Protein AF-A0A944GBZ3-F1 (afdb_monomer)

Structure (mmCIF, N/CA/C/O backbone):
data_AF-A0A944GBZ3-F1
#
_entry.id   AF-A0A944GBZ3-F1
#
loop_
_atom_site.group_PDB
_atom_site.id
_atom_site.type_symbol
_atom_site.label_atom_id
_atom_site.label_alt_id
_atom_site.label_comp_id
_atom_site.label_asym_id
_atom_site.label_entity_id
_atom_site.label_seq_id
_atom_site.pdbx_PDB_ins_code
_atom_site.Cartn_x
_atom_site.Cartn_y
_atom_site.Cartn_z
_atom_site.occupancy
_atom_site.B_iso_or_equiv
_atom_site.auth_seq_id
_atom_site.auth_comp_id
_atom_site.auth_asym_id
_atom_site.auth_atom_id
_atom_site.pdbx_PDB_model_num
ATOM 1 N N . MET A 1 1 ? 10.814 12.105 -37.916 1.00 64.50 1 MET A N 1
ATOM 2 C CA . MET A 1 1 ? 11.735 11.593 -36.880 1.00 64.50 1 MET A CA 1
ATOM 3 C C . MET A 1 1 ? 12.208 10.203 -37.273 1.00 64.50 1 MET A C 1
ATOM 5 O O . MET A 1 1 ? 11.375 9.305 -37.391 1.00 64.50 1 MET A O 1
ATOM 9 N N . ASN A 1 2 ? 13.506 10.036 -37.529 1.00 78.12 2 ASN A N 1
ATOM 10 C CA . ASN A 1 2 ? 14.100 8.746 -37.906 1.00 78.12 2 ASN A CA 1
ATOM 11 C C . ASN A 1 2 ? 14.325 7.847 -36.670 1.00 78.12 2 ASN A C 1
ATOM 13 O O . ASN A 1 2 ? 14.295 8.316 -35.532 1.00 78.12 2 ASN A O 1
ATOM 17 N N . GLY A 1 3 ? 14.556 6.543 -36.869 1.00 78.00 3 GLY A N 1
ATOM 18 C CA . GLY A 1 3 ? 14.706 5.582 -35.763 1.00 78.00 3 GLY A CA 1
ATOM 19 C C . GLY A 1 3 ? 15.857 5.898 -34.794 1.00 78.00 3 GLY A C 1
ATOM 20 O O . GLY A 1 3 ? 15.764 5.601 -33.603 1.00 78.00 3 GLY A O 1
ATOM 21 N N . ARG A 1 4 ? 16.920 6.560 -35.271 1.00 78.31 4 ARG A N 1
ATOM 22 C CA . ARG A 1 4 ? 18.071 6.950 -34.444 1.00 78.31 4 ARG A CA 1
ATOM 23 C C . ARG A 1 4 ? 17.737 8.122 -33.519 1.00 78.31 4 ARG A C 1
ATOM 25 O O . ARG A 1 4 ? 18.112 8.088 -32.350 1.00 78.31 4 ARG A O 1
ATOM 32 N N . GLU A 1 5 ? 16.981 9.103 -34.005 1.00 80.31 5 GLU A N 1
ATOM 33 C CA . GLU A 1 5 ? 16.442 10.204 -33.197 1.00 80.31 5 GLU A CA 1
ATOM 34 C C . GLU A 1 5 ? 15.487 9.681 -32.119 1.00 80.31 5 GLU A C 1
ATOM 36 O O . GLU A 1 5 ? 15.653 10.026 -30.950 1.00 80.31 5 GLU A O 1
ATOM 41 N N . LYS A 1 6 ? 14.562 8.769 -32.473 1.00 80.88 6 LYS A N 1
ATOM 42 C CA . LYS A 1 6 ? 13.668 8.129 -31.484 1.00 80.88 6 LYS A CA 1
ATOM 43 C C . LYS A 1 6 ? 14.470 7.422 -30.391 1.00 80.88 6 LYS A C 1
ATOM 45 O O . LYS A 1 6 ? 14.202 7.591 -29.206 1.00 80.88 6 LYS A O 1
ATOM 50 N N . CYS A 1 7 ? 15.487 6.656 -30.786 1.00 81.94 7 CYS A N 1
ATOM 51 C CA . CYS A 1 7 ? 16.349 5.931 -29.857 1.00 81.94 7 CYS A CA 1
ATOM 52 C C . CYS A 1 7 ? 17.119 6.870 -28.915 1.00 81.94 7 CYS A C 1
ATOM 54 O O . CYS A 1 7 ? 17.329 6.516 -27.753 1.00 81.94 7 CYS A O 1
ATOM 56 N N . LYS A 1 8 ? 17.540 8.047 -29.397 1.00 82.56 8 LYS A N 1
ATOM 57 C CA . LYS A 1 8 ? 18.216 9.060 -28.579 1.00 82.56 8 LYS A CA 1
ATOM 58 C C . LYS A 1 8 ? 17.274 9.623 -27.513 1.00 82.56 8 LYS A C 1
ATOM 60 O O . LYS A 1 8 ? 17.625 9.593 -26.339 1.00 82.56 8 LYS A O 1
ATOM 65 N N . ILE A 1 9 ? 16.062 10.020 -27.903 1.00 84.81 9 ILE A N 1
ATOM 66 C CA . ILE A 1 9 ? 15.044 10.538 -26.974 1.00 84.81 9 ILE A CA 1
ATOM 67 C C . ILE A 1 9 ? 14.680 9.481 -25.923 1.00 84.81 9 ILE A C 1
ATOM 69 O O . ILE A 1 9 ? 14.698 9.757 -24.728 1.00 84.81 9 ILE A O 1
ATOM 73 N N . LEU A 1 10 ? 14.419 8.237 -26.339 1.00 85.81 10 LEU A N 1
ATOM 74 C CA . LEU A 1 10 ? 14.081 7.154 -25.407 1.00 85.81 10 LEU A CA 1
ATOM 75 C C . LEU A 1 10 ? 15.225 6.829 -24.436 1.00 85.81 10 LEU A C 1
ATOM 77 O O . LEU A 1 10 ? 14.973 6.450 -23.295 1.00 85.81 10 LEU A O 1
ATOM 81 N N . ARG A 1 11 ? 16.483 6.990 -24.863 1.00 85.62 11 ARG A N 1
ATOM 82 C CA . ARG A 1 11 ? 17.641 6.864 -23.969 1.00 85.62 11 ARG A CA 1
ATOM 83 C C . ARG A 1 11 ? 17.653 7.975 -22.920 1.00 85.62 11 ARG A C 1
ATOM 85 O O . ARG A 1 11 ? 17.871 7.675 -21.752 1.00 85.62 11 ARG A O 1
ATOM 92 N N . GLU A 1 12 ? 17.417 9.220 -23.323 1.00 87.06 12 GLU A N 1
ATOM 93 C CA . GLU A 1 12 ? 17.359 10.368 -22.406 1.00 87.06 12 GLU A CA 1
ATOM 94 C C . GLU A 1 12 ? 16.221 10.206 -21.384 1.00 87.06 12 GLU A C 1
ATOM 96 O O . GLU A 1 12 ? 16.427 10.433 -20.194 1.00 87.06 12 GLU A O 1
ATOM 101 N N . ILE A 1 13 ? 15.056 9.704 -21.812 1.00 87.50 13 ILE A N 1
ATOM 102 C CA . ILE A 1 13 ? 13.935 9.382 -20.913 1.00 87.50 13 ILE A CA 1
ATOM 103 C C . ILE A 1 13 ? 14.338 8.306 -19.896 1.00 87.50 13 ILE A C 1
ATOM 105 O O . ILE A 1 13 ? 14.170 8.512 -18.696 1.00 87.50 13 ILE A O 1
A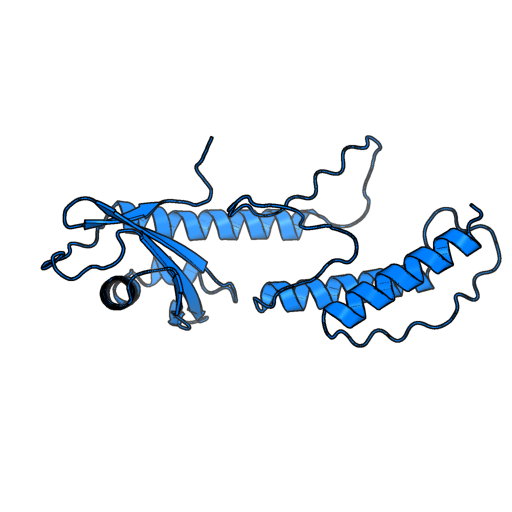TOM 109 N N . ARG A 1 14 ? 14.922 7.182 -20.342 1.00 88.38 14 ARG A N 1
ATOM 110 C CA . ARG A 1 14 ? 15.387 6.111 -19.437 1.00 88.38 14 ARG A CA 1
ATOM 111 C C . ARG A 1 14 ? 16.424 6.613 -18.431 1.00 88.38 14 ARG A C 1
ATOM 113 O O . ARG A 1 14 ? 16.343 6.268 -17.256 1.00 88.38 14 ARG A O 1
ATOM 120 N N . GLN A 1 15 ? 17.374 7.441 -18.873 1.00 88.00 15 GLN A N 1
ATOM 121 C CA . GLN A 1 15 ? 18.369 8.058 -17.989 1.00 88.00 15 GLN A CA 1
ATOM 122 C C . GLN A 1 15 ? 17.717 8.965 -16.948 1.00 88.00 15 GLN A C 1
ATOM 124 O O . GLN A 1 15 ? 18.085 8.907 -15.778 1.00 88.00 15 GLN A O 1
ATOM 129 N N . LYS A 1 16 ? 16.745 9.782 -17.361 1.00 86.88 16 LYS A N 1
ATOM 130 C CA . LYS A 1 16 ? 16.040 10.692 -16.462 1.00 86.88 16 LYS A CA 1
ATOM 131 C C . LYS A 1 16 ? 15.229 9.930 -15.415 1.00 86.88 16 LYS A C 1
ATOM 133 O O . LYS A 1 16 ? 15.362 10.218 -14.236 1.00 86.88 16 LYS A O 1
ATOM 138 N N . ILE A 1 17 ? 14.488 8.897 -15.823 1.00 85.88 17 ILE A N 1
ATOM 139 C CA . ILE A 1 17 ? 13.784 8.003 -14.891 1.00 85.88 17 ILE A CA 1
ATOM 140 C C . ILE A 1 17 ? 14.779 7.359 -13.918 1.00 85.88 17 ILE A C 1
ATOM 142 O O . ILE A 1 17 ? 14.542 7.356 -12.715 1.00 85.88 17 ILE A O 1
ATOM 146 N N . ALA A 1 18 ? 15.910 6.839 -14.397 1.00 87.19 18 ALA A N 1
ATOM 147 C CA . ALA A 1 18 ? 16.905 6.236 -13.515 1.00 87.19 18 ALA A CA 1
ATOM 148 C C . ALA A 1 18 ? 17.473 7.243 -12.499 1.00 87.19 18 ALA A C 1
ATOM 150 O O . ALA A 1 18 ? 17.540 6.939 -11.309 1.00 87.19 18 ALA A O 1
ATOM 151 N N . LEU A 1 19 ? 17.815 8.452 -12.954 1.00 84.12 19 LEU A N 1
ATOM 152 C CA . LEU A 1 19 ? 18.323 9.533 -12.113 1.00 84.12 19 LEU A CA 1
ATOM 153 C C . LEU A 1 19 ? 17.305 9.937 -11.041 1.00 84.12 19 LEU A C 1
ATOM 155 O O . LEU A 1 19 ? 17.631 9.926 -9.856 1.00 84.12 19 LEU A O 1
ATOM 159 N N . ASP A 1 20 ? 16.065 10.213 -11.446 1.00 84.31 20 ASP A N 1
ATOM 160 C CA . ASP A 1 20 ? 14.995 10.677 -10.556 1.00 84.31 20 ASP A CA 1
ATOM 161 C C . ASP A 1 20 ? 14.614 9.614 -9.505 1.00 84.31 20 ASP A C 1
ATOM 163 O O . ASP A 1 20 ? 14.102 9.942 -8.435 1.00 84.31 20 ASP A O 1
ATOM 167 N N . ASN A 1 21 ? 14.894 8.335 -9.781 1.00 80.50 21 ASN A N 1
ATOM 168 C CA . ASN A 1 21 ? 14.623 7.217 -8.876 1.00 80.50 21 ASN A CA 1
ATOM 169 C C . ASN A 1 21 ? 15.856 6.697 -8.132 1.00 80.50 21 ASN A C 1
ATOM 171 O O . ASN A 1 21 ? 15.738 5.711 -7.399 1.00 80.50 21 ASN A O 1
ATOM 175 N N . ASN A 1 22 ? 17.024 7.331 -8.271 1.00 85.62 22 ASN A N 1
ATOM 176 C CA . ASN A 1 22 ? 18.290 6.855 -7.700 1.00 85.62 22 ASN A CA 1
ATOM 177 C C . ASN A 1 22 ? 18.618 5.400 -8.108 1.00 85.62 22 ASN A C 1
ATOM 179 O O . ASN A 1 22 ? 18.961 4.566 -7.268 1.00 85.62 22 ASN A O 1
ATOM 183 N N . ILE A 1 23 ? 18.459 5.079 -9.394 1.00 89.00 23 ILE A N 1
ATOM 184 C CA . ILE A 1 23 ? 18.819 3.793 -10.008 1.00 89.00 23 ILE A CA 1
ATOM 185 C C . ILE A 1 23 ? 20.104 3.986 -10.818 1.00 89.00 23 ILE A C 1
ATOM 187 O O . ILE A 1 23 ? 20.199 4.886 -11.653 1.00 89.00 23 ILE A O 1
ATOM 191 N N . SER A 1 24 ? 21.095 3.119 -10.606 1.00 88.25 24 SER A N 1
ATOM 192 C CA . SER A 1 24 ? 22.345 3.150 -11.372 1.00 88.25 24 SER A CA 1
ATOM 193 C C . SER A 1 24 ? 22.139 2.532 -12.757 1.00 88.25 24 SER A C 1
ATOM 195 O O . SER A 1 24 ? 22.241 1.320 -12.932 1.00 88.25 24 SER A O 1
ATOM 197 N N . LEU A 1 25 ? 21.829 3.364 -13.753 1.00 84.50 25 LEU A N 1
ATOM 198 C CA . LEU A 1 25 ? 21.656 2.926 -15.138 1.00 84.50 25 LEU A CA 1
ATOM 199 C C . LEU A 1 25 ? 22.865 3.324 -15.994 1.00 84.50 25 LEU A C 1
ATOM 201 O O . LEU A 1 25 ? 22.990 4.464 -16.448 1.00 84.50 25 LEU A O 1
ATOM 205 N N . VAL A 1 26 ? 23.739 2.358 -16.280 1.00 76.75 26 VAL A N 1
ATOM 206 C CA . VAL A 1 26 ? 24.852 2.555 -17.218 1.00 76.75 26 VAL A CA 1
ATOM 207 C C . VAL A 1 26 ? 24.326 2.454 -18.648 1.00 76.75 26 VAL A C 1
ATOM 209 O O . VAL A 1 26 ? 24.149 1.368 -19.193 1.00 76.75 26 VAL A O 1
ATOM 212 N N . THR A 1 27 ? 24.092 3.599 -19.286 1.00 70.19 27 THR A N 1
ATOM 213 C CA . THR A 1 27 ? 23.658 3.645 -20.690 1.00 70.19 27 THR A CA 1
ATOM 214 C C . THR A 1 27 ? 24.831 3.970 -21.609 1.00 70.19 27 THR A C 1
ATOM 216 O O . THR A 1 27 ? 25.413 5.054 -21.563 1.00 70.19 27 THR A O 1
ATOM 219 N N . ASN A 1 28 ? 25.143 3.052 -22.519 1.00 69.50 28 ASN A N 1
ATOM 220 C CA . ASN A 1 28 ? 26.111 3.296 -23.593 1.00 69.50 28 ASN A CA 1
ATOM 221 C C . ASN A 1 28 ? 25.391 3.735 -24.877 1.00 69.50 28 ASN A C 1
ATOM 223 O O . ASN A 1 28 ? 24.194 3.491 -25.035 1.00 69.50 28 ASN A O 1
ATOM 227 N N . GLU A 1 29 ? 26.101 4.300 -25.851 1.00 71.00 29 GLU A N 1
ATOM 228 C CA . GLU A 1 29 ? 25.495 4.574 -27.159 1.00 71.00 29 GLU A CA 1
ATOM 229 C C . GLU A 1 29 ? 25.012 3.274 -27.828 1.00 71.00 29 GLU A C 1
ATOM 231 O O . GLU A 1 29 ? 25.639 2.210 -27.719 1.00 71.00 29 GLU A O 1
ATOM 236 N N . CYS A 1 30 ? 23.840 3.329 -28.459 1.00 73.94 30 CYS A N 1
ATOM 237 C CA . CYS A 1 30 ? 23.305 2.205 -29.210 1.00 73.94 30 CYS A CA 1
ATOM 238 C C . CYS A 1 30 ? 24.109 2.039 -30.506 1.00 73.94 30 CYS A C 1
ATOM 240 O O . CYS A 1 30 ? 24.062 2.893 -31.385 1.00 73.94 30 CYS A O 1
ATOM 242 N N . LYS A 1 31 ? 24.836 0.923 -30.635 1.00 75.81 31 LYS A N 1
ATOM 243 C CA . LYS A 1 31 ? 25.630 0.597 -31.834 1.00 75.81 31 LYS A CA 1
ATOM 244 C C . LYS A 1 31 ? 24.832 -0.173 -32.895 1.00 75.81 31 LYS A C 1
ATOM 246 O O . LYS A 1 31 ? 25.423 -0.691 -33.840 1.00 75.81 31 LYS A O 1
ATOM 251 N N . HIS A 1 32 ? 23.513 -0.294 -32.728 1.00 77.38 32 HIS A N 1
ATOM 252 C CA . HIS A 1 32 ? 22.664 -1.011 -33.673 1.00 77.38 32 HIS A CA 1
ATOM 253 C C . HIS A 1 32 ? 22.711 -0.334 -35.053 1.00 77.38 32 HIS A C 1
ATOM 255 O O . HIS A 1 32 ? 22.602 0.890 -35.168 1.00 77.38 32 HIS A O 1
ATOM 261 N N . LYS A 1 33 ? 22.910 -1.139 -36.100 1.00 71.00 33 LYS A N 1
ATOM 262 C CA . LYS A 1 33 ? 22.968 -0.697 -37.497 1.00 71.00 33 LYS A CA 1
ATOM 263 C C . LYS A 1 33 ? 21.682 -1.144 -38.196 1.00 71.00 33 LYS A C 1
ATOM 265 O O . LYS A 1 33 ? 21.402 -2.336 -38.202 1.00 71.00 33 LYS A O 1
ATOM 270 N N . GLY A 1 34 ? 20.940 -0.206 -38.784 1.00 68.88 34 GLY A N 1
ATOM 271 C CA . GLY A 1 34 ? 19.650 -0.455 -39.442 1.00 68.88 34 GLY A CA 1
ATOM 272 C C . GLY A 1 34 ? 18.514 0.394 -38.862 1.00 68.88 34 GLY A C 1
ATOM 273 O O . GLY A 1 34 ? 18.725 1.163 -37.921 1.00 68.88 34 GLY A O 1
ATOM 274 N N . GLU A 1 35 ? 17.317 0.283 -39.441 1.00 63.75 35 GLU A N 1
ATOM 275 C CA . GLU A 1 35 ? 16.114 0.915 -38.891 1.00 63.75 35 GLU A CA 1
ATOM 276 C C . GLU A 1 35 ? 15.581 0.133 -37.683 1.00 63.75 35 GLU A C 1
ATOM 278 O O . GLU A 1 35 ? 15.307 -1.063 -37.770 1.00 63.75 35 GLU A O 1
ATOM 283 N N . CYS A 1 36 ? 15.375 0.818 -36.557 1.00 65.50 36 CYS A N 1
ATOM 284 C CA . CYS A 1 36 ? 14.669 0.259 -35.407 1.00 65.50 36 CYS A CA 1
ATOM 285 C C . CYS A 1 36 ? 13.153 0.369 -35.639 1.00 65.50 36 CYS A C 1
ATOM 287 O O . CYS A 1 36 ? 12.598 1.461 -35.514 1.00 65.50 36 CYS A O 1
ATOM 289 N N . LYS A 1 37 ? 12.476 -0.748 -35.937 1.00 61.25 37 LYS A N 1
ATOM 290 C CA . LYS A 1 37 ? 10.997 -0.811 -36.006 1.00 61.25 37 LYS A CA 1
ATOM 291 C C . LYS A 1 37 ? 10.311 -0.765 -34.626 1.00 61.25 37 LYS A C 1
ATOM 293 O O . LYS A 1 37 ? 9.099 -0.628 -34.556 1.00 61.25 37 LYS A O 1
ATOM 298 N N . GLY A 1 38 ? 11.100 -0.845 -33.555 1.00 64.81 38 GLY A N 1
ATOM 299 C CA . GLY A 1 38 ? 10.701 -0.752 -32.150 1.00 64.81 38 GLY A CA 1
ATOM 300 C C . GLY A 1 38 ? 11.933 -0.406 -31.308 1.00 64.81 38 GLY A C 1
ATOM 301 O O . GLY A 1 38 ? 12.561 0.633 -31.522 1.00 64.81 38 GLY A O 1
ATOM 302 N N . THR A 1 39 ? 12.355 -1.311 -30.430 1.00 70.31 39 THR A N 1
ATOM 303 C CA . TH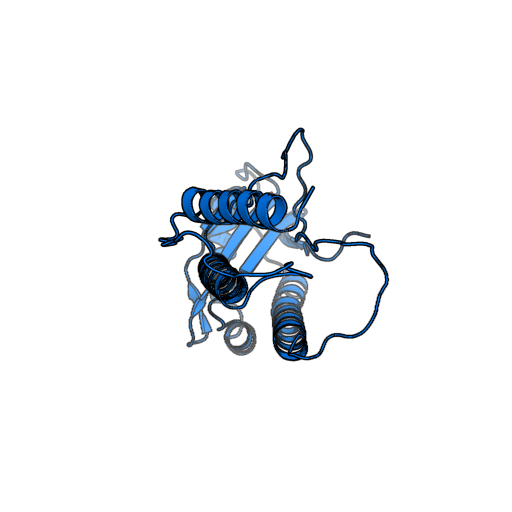R A 1 39 ? 13.603 -1.244 -29.647 1.00 70.31 39 THR A CA 1
ATOM 304 C C . THR A 1 39 ? 14.635 -2.254 -30.162 1.00 70.31 39 THR A C 1
ATOM 306 O O . THR A 1 39 ? 14.300 -3.337 -30.630 1.00 70.31 39 THR A O 1
ATOM 309 N N . CYS A 1 40 ? 15.927 -1.908 -30.124 1.00 81.25 40 CYS A N 1
ATOM 310 C CA . CYS A 1 40 ? 16.988 -2.888 -30.392 1.00 81.25 40 CYS A CA 1
ATOM 311 C C . CYS A 1 40 ? 17.226 -3.770 -29.147 1.00 81.25 40 CYS A C 1
ATOM 313 O O . CYS A 1 40 ? 16.944 -3.301 -28.042 1.00 81.25 40 CYS A O 1
ATOM 315 N N . PRO A 1 41 ? 17.841 -4.965 -29.270 1.00 81.31 41 PRO A N 1
ATOM 316 C CA . PRO A 1 41 ? 18.039 -5.880 -28.135 1.00 81.31 41 PRO A CA 1
ATOM 317 C C . PRO A 1 41 ? 18.724 -5.244 -26.918 1.00 81.31 41 PRO A C 1
ATOM 319 O O . PRO A 1 41 ? 18.390 -5.528 -25.773 1.00 81.31 41 PRO A O 1
ATOM 322 N N . LYS A 1 42 ? 19.658 -4.317 -27.158 1.00 82.62 42 LYS A N 1
ATOM 323 C CA . LYS A 1 42 ? 20.309 -3.562 -26.086 1.00 82.62 42 LYS A CA 1
ATOM 324 C C . LYS A 1 42 ? 19.336 -2.616 -25.376 1.00 82.62 42 LYS A C 1
ATOM 326 O O . LYS A 1 42 ? 19.298 -2.584 -24.153 1.00 82.62 42 LYS A O 1
ATOM 331 N N . CYS A 1 43 ? 18.568 -1.835 -26.132 1.00 83.75 43 CYS A N 1
ATOM 332 C CA . CYS A 1 43 ? 17.590 -0.922 -25.545 1.00 83.75 43 CYS A CA 1
ATOM 333 C C . CYS A 1 43 ? 16.496 -1.679 -24.791 1.00 83.75 43 CYS A C 1
ATOM 335 O O . CYS A 1 43 ? 16.067 -1.195 -23.754 1.00 83.75 43 CYS A O 1
ATOM 337 N N . GLU A 1 44 ? 16.112 -2.862 -25.269 1.00 85.62 44 GLU A N 1
ATOM 338 C CA . GLU A 1 44 ? 15.175 -3.748 -24.576 1.00 85.62 44 GLU A CA 1
ATOM 339 C C . GLU A 1 44 ? 15.725 -4.184 -23.213 1.00 85.62 44 GLU A C 1
ATOM 341 O O . GLU A 1 44 ? 15.062 -4.041 -22.193 1.00 85.62 44 GLU A O 1
ATOM 346 N N . SER A 1 45 ? 16.993 -4.609 -23.162 1.00 84.94 45 SER A N 1
ATOM 347 C CA . SER A 1 45 ? 17.632 -4.988 -21.895 1.00 84.94 45 SER A CA 1
ATOM 348 C C . SER A 1 45 ? 17.731 -3.828 -20.895 1.00 84.94 45 SER A C 1
ATOM 350 O O . SER A 1 45 ? 17.584 -4.037 -19.693 1.00 84.94 45 SER A O 1
ATOM 352 N N . GLU A 1 46 ? 17.933 -2.597 -21.382 1.00 87.31 46 GLU A N 1
ATOM 353 C CA . GLU A 1 46 ? 17.934 -1.393 -20.542 1.00 87.31 46 GLU A CA 1
ATOM 354 C C . GLU A 1 46 ? 16.534 -1.099 -19.978 1.00 87.31 46 GLU A C 1
ATOM 356 O O . GLU A 1 46 ? 16.428 -0.690 -18.823 1.00 87.31 46 GLU A O 1
ATOM 361 N N . VAL A 1 47 ? 15.474 -1.312 -20.770 1.00 88.06 47 VAL A N 1
ATOM 362 C CA . VAL A 1 47 ? 14.076 -1.154 -20.330 1.00 88.06 47 VAL A CA 1
ATOM 363 C C . VAL A 1 47 ? 13.732 -2.197 -19.270 1.00 88.06 47 VAL A C 1
ATOM 365 O O . VAL A 1 47 ? 13.335 -1.817 -18.174 1.00 88.06 47 VAL A O 1
ATOM 368 N N . ILE A 1 48 ? 13.991 -3.480 -19.537 1.00 86.12 48 ILE A N 1
ATOM 369 C CA . ILE A 1 48 ? 13.707 -4.579 -18.599 1.00 86.12 48 ILE A CA 1
ATOM 370 C C . ILE A 1 48 ? 14.431 -4.370 -17.262 1.00 86.12 48 ILE A C 1
ATOM 372 O O . ILE A 1 48 ? 13.853 -4.560 -16.191 1.00 86.12 48 ILE A O 1
ATOM 376 N N . TYR A 1 49 ? 15.705 -3.965 -17.297 1.00 88.44 49 TYR A N 1
ATOM 377 C CA . TYR A 1 49 ? 16.454 -3.665 -16.077 1.00 88.44 49 TYR A CA 1
ATOM 378 C C . TYR A 1 49 ? 15.809 -2.524 -15.280 1.00 88.44 49 TYR A C 1
ATOM 380 O O . TYR A 1 49 ? 15.601 -2.649 -14.071 1.00 88.44 49 TYR A O 1
ATOM 388 N N . LEU A 1 50 ? 15.469 -1.426 -15.960 1.00 89.12 50 LEU A N 1
ATOM 389 C CA . LEU A 1 50 ? 14.865 -0.260 -15.328 1.00 89.12 50 LEU A CA 1
ATOM 390 C C . LEU A 1 50 ? 13.493 -0.597 -14.722 1.00 89.12 50 LEU A C 1
ATOM 392 O O . LEU A 1 50 ? 13.222 -0.216 -13.587 1.00 89.12 50 LEU A O 1
ATOM 396 N N . GLU A 1 51 ? 12.659 -1.361 -15.427 1.00 86.62 51 GLU A N 1
ATOM 397 C CA . GLU A 1 51 ? 11.354 -1.823 -14.938 1.00 86.62 51 GLU A CA 1
ATOM 398 C C . GLU A 1 51 ? 11.469 -2.707 -13.695 1.00 86.62 51 GLU A C 1
ATOM 400 O O . GLU A 1 51 ? 10.707 -2.530 -12.741 1.00 86.62 51 GLU A O 1
ATOM 405 N N . ASN A 1 52 ? 12.438 -3.625 -13.667 1.00 84.00 52 ASN A N 1
ATOM 406 C CA . ASN A 1 52 ? 12.674 -4.485 -12.509 1.00 84.00 52 ASN A CA 1
ATOM 407 C C . ASN A 1 52 ? 13.111 -3.681 -11.278 1.00 84.00 52 ASN A C 1
ATOM 409 O O . ASN A 1 52 ? 12.590 -3.904 -10.183 1.00 84.00 52 ASN A O 1
ATOM 413 N N . GLU A 1 53 ? 14.012 -2.709 -11.444 1.00 85.38 53 GLU A N 1
ATOM 414 C CA . GLU A 1 53 ? 14.437 -1.842 -10.339 1.00 85.38 53 GLU A CA 1
ATOM 415 C C . GLU A 1 53 ? 13.302 -0.951 -9.825 1.00 85.38 53 GLU A C 1
ATOM 417 O O . GLU A 1 53 ? 13.129 -0.796 -8.613 1.00 85.38 53 GLU A O 1
ATOM 422 N N . LEU A 1 54 ? 12.477 -0.409 -10.722 1.00 84.12 54 LEU A N 1
ATOM 423 C CA . LEU A 1 54 ? 11.293 0.356 -10.335 1.00 84.12 54 LEU A CA 1
ATOM 424 C C . LEU A 1 54 ? 10.274 -0.525 -9.606 1.00 84.12 54 LEU A C 1
ATOM 426 O O . LEU A 1 54 ? 9.760 -0.135 -8.561 1.00 84.12 54 LEU A O 1
ATOM 430 N N . ARG A 1 55 ? 10.022 -1.745 -10.088 1.00 79.94 55 ARG A N 1
ATOM 431 C CA . ARG A 1 55 ? 9.128 -2.701 -9.420 1.00 79.94 55 ARG A CA 1
ATOM 432 C C . ARG A 1 55 ? 9.615 -3.034 -8.012 1.00 79.94 55 ARG A C 1
ATOM 434 O O . ARG A 1 55 ? 8.814 -3.008 -7.081 1.00 79.94 55 ARG A O 1
ATOM 441 N N . ARG A 1 56 ? 10.920 -3.269 -7.848 1.00 74.94 56 ARG A N 1
ATOM 442 C CA . ARG A 1 56 ? 11.556 -3.509 -6.545 1.00 74.94 56 ARG A CA 1
ATOM 443 C C . ARG A 1 56 ? 11.404 -2.308 -5.607 1.00 74.94 56 ARG A C 1
ATOM 445 O O . ARG A 1 56 ? 11.092 -2.468 -4.433 1.00 74.94 56 ARG A O 1
ATOM 452 N N . LYS A 1 57 ? 11.582 -1.085 -6.111 1.00 74.19 57 LYS A N 1
ATOM 453 C CA . LYS A 1 57 ? 11.355 0.139 -5.323 1.00 74.19 57 LYS A CA 1
ATOM 454 C C . LYS A 1 57 ? 9.895 0.280 -4.896 1.00 74.19 57 LYS A C 1
ATOM 456 O O . LYS A 1 57 ? 9.636 0.592 -3.735 1.00 74.19 57 LYS A O 1
ATOM 461 N N . ARG A 1 58 ? 8.955 -0.025 -5.797 1.00 73.38 58 ARG A N 1
ATOM 462 C CA . ARG A 1 58 ? 7.513 -0.001 -5.518 1.00 73.38 58 ARG A CA 1
ATOM 463 C C . ARG A 1 58 ? 7.130 -1.016 -4.445 1.00 73.38 58 ARG A C 1
ATOM 465 O O . ARG A 1 58 ? 6.387 -0.664 -3.536 1.00 73.38 58 ARG A O 1
ATOM 472 N N . SER A 1 59 ? 7.646 -2.246 -4.524 1.00 63.81 59 SER A N 1
ATOM 473 C CA . SER A 1 59 ? 7.369 -3.283 -3.521 1.00 63.81 59 SER A CA 1
ATOM 474 C C . SER A 1 59 ? 7.946 -2.930 -2.149 1.00 63.81 59 SER A C 1
ATOM 476 O O . SER A 1 59 ? 7.348 -3.258 -1.136 1.00 63.81 59 SER A O 1
ATOM 478 N N . MET A 1 60 ? 9.049 -2.176 -2.104 1.00 58.59 60 MET A N 1
ATOM 479 C CA . MET A 1 60 ? 9.615 -1.624 -0.866 1.00 58.59 60 MET A CA 1
ATOM 480 C C . MET A 1 60 ? 8.904 -0.353 -0.360 1.00 58.59 60 MET A C 1
ATOM 482 O O . MET A 1 60 ? 9.369 0.260 0.601 1.00 58.59 60 MET A O 1
ATOM 486 N N . GLY A 1 61 ? 7.825 0.094 -1.013 1.00 55.47 61 GLY A N 1
ATOM 487 C CA . GLY A 1 61 ? 7.095 1.308 -0.634 1.00 55.47 61 GLY A CA 1
ATOM 488 C C . GLY A 1 61 ? 7.845 2.617 -0.896 1.00 55.47 61 GLY A C 1
ATOM 489 O O . GLY A 1 61 ? 7.505 3.643 -0.310 1.00 55.47 61 GLY A O 1
ATOM 490 N N . GLN A 1 62 ? 8.878 2.601 -1.743 1.00 56.47 62 GLN A N 1
ATOM 491 C CA . GLN A 1 62 ? 9.602 3.812 -2.131 1.00 56.47 62 GLN A CA 1
ATOM 492 C C . GLN A 1 62 ? 8.817 4.579 -3.201 1.00 56.47 62 GLN A C 1
ATOM 494 O O . GLN A 1 62 ? 8.250 3.984 -4.118 1.00 56.47 62 GLN A O 1
ATOM 499 N N . TYR A 1 63 ? 8.814 5.909 -3.102 1.00 66.19 63 TYR A N 1
ATOM 500 C CA . TYR A 1 63 ? 8.233 6.776 -4.127 1.00 66.19 63 TYR A CA 1
ATOM 501 C C . TYR A 1 63 ? 8.981 6.622 -5.455 1.00 66.19 63 TYR A C 1
ATOM 503 O O . TYR A 1 63 ? 10.213 6.554 -5.471 1.00 66.19 63 TYR A O 1
ATOM 511 N N . ILE A 1 64 ? 8.223 6.572 -6.555 1.00 75.88 64 ILE A N 1
ATOM 512 C CA . ILE A 1 64 ? 8.747 6.466 -7.917 1.00 75.88 64 ILE A CA 1
ATOM 513 C C . ILE A 1 64 ? 8.372 7.708 -8.717 1.00 75.88 64 ILE A C 1
ATOM 515 O O . ILE A 1 64 ? 7.207 8.099 -8.747 1.00 75.88 64 ILE A O 1
ATOM 519 N N . THR A 1 65 ? 9.348 8.280 -9.414 1.00 72.44 65 THR A N 1
ATOM 520 C CA . THR A 1 65 ? 9.179 9.450 -10.283 1.00 72.44 65 THR A CA 1
ATOM 521 C C . THR A 1 65 ? 9.276 9.028 -11.748 1.00 72.44 65 THR A C 1
ATOM 523 O O . THR A 1 65 ? 10.313 8.530 -12.178 1.00 72.44 65 THR A O 1
ATOM 526 N N . ILE A 1 66 ? 8.229 9.233 -12.549 1.00 76.38 66 ILE A N 1
ATOM 527 C CA . ILE A 1 66 ? 8.282 9.007 -14.003 1.00 76.38 66 ILE A CA 1
ATOM 528 C C . ILE A 1 66 ? 8.353 10.361 -14.708 1.00 76.38 66 ILE A C 1
ATOM 530 O O . ILE A 1 66 ? 7.457 11.195 -14.586 1.00 76.38 66 ILE A O 1
ATOM 534 N N . ALA A 1 67 ? 9.442 10.594 -15.437 1.00 58.69 67 ALA A N 1
ATOM 535 C CA . ALA A 1 67 ? 9.669 11.849 -16.135 1.00 58.69 67 ALA A CA 1
ATOM 536 C C . ALA A 1 67 ? 8.609 12.115 -17.221 1.00 58.69 67 ALA A C 1
ATOM 538 O O . ALA A 1 67 ? 8.423 11.290 -18.112 1.00 58.69 67 ALA A O 1
ATOM 539 N N . GLY A 1 68 ? 7.982 13.298 -17.194 1.00 53.72 68 GLY A N 1
ATOM 540 C CA . GLY A 1 68 ? 7.084 13.773 -18.258 1.00 53.72 68 GLY A CA 1
ATOM 541 C C . GLY A 1 68 ? 5.597 13.818 -17.902 1.00 53.72 68 GLY A C 1
ATOM 542 O O . GLY A 1 68 ? 4.823 14.376 -18.672 1.00 53.72 68 GLY A O 1
ATOM 543 N N . LEU A 1 69 ? 5.197 13.324 -16.728 1.00 49.22 69 LEU A N 1
ATOM 544 C CA . LEU A 1 69 ? 3.883 13.633 -16.168 1.00 49.22 69 LEU A CA 1
ATOM 545 C C . LEU A 1 69 ? 3.985 14.965 -15.425 1.00 49.22 69 LEU A C 1
ATOM 547 O O . LEU A 1 69 ? 4.516 15.044 -14.317 1.00 49.22 69 LEU A O 1
ATOM 551 N N . ALA A 1 70 ? 3.514 16.037 -16.060 1.00 44.19 70 ALA A N 1
ATOM 552 C CA . ALA A 1 70 ? 3.241 17.274 -15.350 1.00 44.19 70 ALA A CA 1
ATOM 553 C C . ALA A 1 70 ? 2.100 16.995 -14.365 1.00 44.19 70 ALA A C 1
ATOM 555 O O . ALA A 1 70 ? 0.935 16.972 -14.748 1.00 44.19 70 ALA A O 1
ATOM 556 N N . LEU A 1 71 ? 2.424 16.778 -13.090 1.00 47.03 71 LEU A N 1
ATOM 557 C CA . LEU A 1 71 ? 1.442 16.833 -12.007 1.00 47.03 71 LEU A CA 1
ATOM 558 C C . LEU A 1 71 ? 1.100 18.307 -11.742 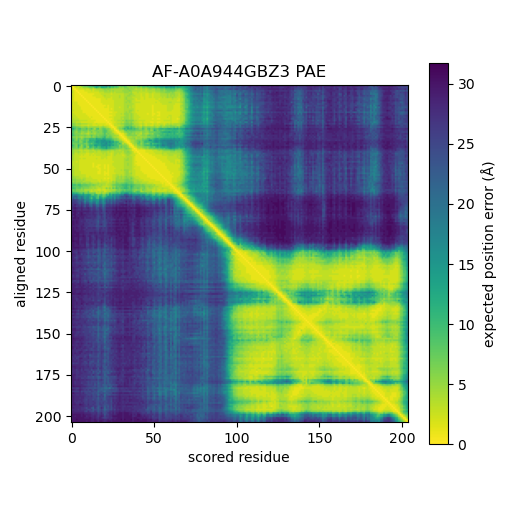1.00 47.03 71 LEU A C 1
ATOM 560 O O . LEU A 1 71 ? 1.419 18.863 -10.693 1.00 47.03 71 LEU A O 1
ATOM 564 N N . SER A 1 72 ? 0.532 18.987 -12.740 1.00 38.31 72 SER A N 1
ATOM 565 C CA . SER A 1 72 ? -0.021 20.321 -12.554 1.00 38.31 72 SER A CA 1
ATOM 566 C C . SER A 1 72 ? -1.413 20.205 -11.943 1.00 38.31 72 SER A C 1
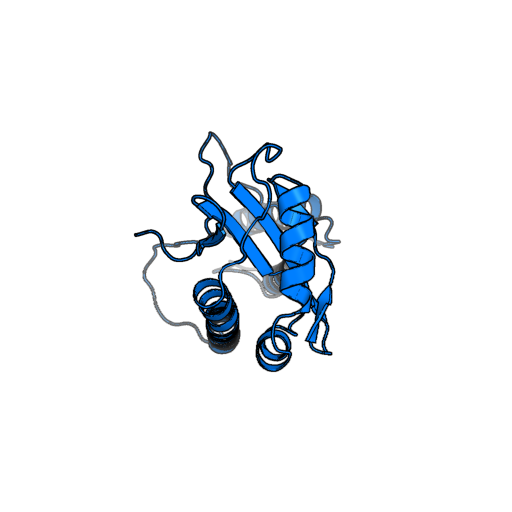ATOM 568 O O . SER A 1 72 ? -2.282 19.534 -12.495 1.00 38.31 72 SER A O 1
ATOM 570 N N . SER A 1 73 ? -1.602 20.948 -10.852 1.00 41.31 73 SER A N 1
ATOM 571 C CA . SER A 1 73 ? -2.871 21.360 -10.237 1.00 41.31 73 SER A CA 1
ATOM 572 C C . SER A 1 73 ? -3.743 20.280 -9.576 1.00 41.31 73 SER A C 1
ATOM 574 O O . SER A 1 73 ? -4.496 19.561 -10.216 1.00 41.31 73 SER A O 1
ATOM 576 N N . THR A 1 74 ? -3.696 20.293 -8.238 1.00 43.06 74 THR A N 1
ATOM 577 C CA . THR A 1 74 ? -4.870 20.262 -7.346 1.00 43.06 74 THR A CA 1
ATOM 578 C C . THR A 1 74 ? -5.986 19.274 -7.690 1.00 43.06 74 THR A C 1
ATOM 580 O O . THR A 1 74 ? -7.061 19.691 -8.105 1.00 43.06 74 THR A O 1
ATOM 583 N N . VAL A 1 75 ? -5.795 17.994 -7.377 1.00 37.03 75 VAL A N 1
ATOM 584 C CA . VAL A 1 75 ? -6.897 17.139 -6.915 1.00 37.03 75 VAL A CA 1
ATOM 585 C C . VAL A 1 75 ? -6.314 16.129 -5.932 1.00 37.03 75 VAL A C 1
ATOM 587 O O . VAL A 1 75 ? -5.395 15.384 -6.269 1.00 37.03 75 VAL A O 1
ATOM 590 N N . GLY A 1 76 ? -6.807 16.124 -4.695 1.00 45.66 76 GLY A N 1
ATOM 591 C CA . GLY A 1 76 ? -6.572 15.011 -3.786 1.00 45.66 76 GLY A CA 1
ATOM 592 C C . GLY A 1 76 ? -7.289 13.790 -4.342 1.00 45.66 76 GLY A C 1
ATOM 593 O O . GLY A 1 76 ? -8.501 13.686 -4.207 1.00 45.66 76 GLY A O 1
ATOM 594 N N . LEU A 1 77 ? -6.554 12.892 -4.990 1.00 37.84 77 LEU A N 1
ATOM 595 C CA . LEU A 1 77 ? -7.059 11.585 -5.383 1.00 37.84 77 LEU A CA 1
ATOM 596 C C . LEU A 1 77 ? -6.057 10.524 -4.946 1.00 37.84 77 LEU A C 1
ATOM 598 O O . LEU A 1 77 ? -4.992 10.333 -5.529 1.00 37.84 77 LEU A O 1
ATOM 602 N N . SER A 1 78 ? -6.443 9.825 -3.884 1.00 47.50 78 SER A N 1
ATOM 603 C CA . SER A 1 78 ? -6.085 8.432 -3.695 1.00 47.50 78 SER A CA 1
ATOM 604 C C . SER A 1 78 ? -6.758 7.636 -4.812 1.00 47.50 78 SER A C 1
ATOM 606 O O . SER A 1 78 ? -7.918 7.263 -4.686 1.00 47.50 78 SER A O 1
ATOM 608 N N . ALA A 1 79 ? -6.033 7.385 -5.896 1.00 35.31 79 ALA A N 1
ATOM 609 C CA . ALA A 1 79 ? -6.359 6.331 -6.843 1.00 35.31 79 ALA A CA 1
ATOM 610 C C . ALA A 1 79 ? -5.059 5.642 -7.265 1.00 35.31 79 ALA A C 1
ATOM 612 O O . ALA A 1 79 ? -4.041 6.292 -7.521 1.00 35.31 79 ALA A O 1
ATOM 613 N N . CYS A 1 80 ? -5.072 4.312 -7.304 1.00 41.31 80 CYS A N 1
ATOM 614 C CA . CYS A 1 80 ? -4.067 3.554 -8.030 1.00 41.31 80 CYS A CA 1
ATOM 615 C C . CYS A 1 80 ? -4.090 4.026 -9.487 1.00 41.31 80 CYS A C 1
ATOM 617 O O . CYS A 1 80 ? -5.113 3.913 -10.148 1.00 41.31 80 CYS A O 1
ATOM 619 N N . PHE A 1 81 ? -2.976 4.561 -9.985 1.00 31.61 81 PHE A N 1
ATOM 620 C CA . PHE A 1 81 ? -2.826 4.793 -11.417 1.00 31.61 81 PHE A CA 1
ATOM 621 C C . PHE A 1 81 ? -2.798 3.435 -12.135 1.00 31.61 81 PHE A C 1
ATOM 623 O O . PHE A 1 81 ? -1.803 2.707 -12.043 1.00 31.61 81 PHE A O 1
ATOM 630 N N . GLU A 1 82 ? -3.881 3.113 -12.840 1.00 36.09 82 GLU A N 1
ATOM 631 C CA . GLU A 1 82 ? -3.830 2.354 -14.086 1.00 36.09 82 GLU A CA 1
ATOM 632 C C . GLU A 1 82 ? -3.469 3.343 -15.198 1.00 36.09 82 GLU A C 1
ATOM 634 O O . GLU A 1 82 ? -4.020 4.440 -15.290 1.00 36.09 82 GLU A O 1
ATOM 639 N N . ILE A 1 83 ? -2.467 2.998 -16.002 1.00 37.38 83 ILE A N 1
ATOM 640 C CA . ILE A 1 83 ? -2.188 3.726 -17.236 1.00 37.38 83 ILE A CA 1
ATOM 641 C C . ILE A 1 83 ? -3.202 3.196 -18.253 1.00 37.38 83 ILE A C 1
ATOM 643 O O . ILE A 1 83 ? -2.970 2.145 -18.845 1.00 37.38 83 ILE A O 1
ATOM 647 N N . GLU A 1 84 ? -4.322 3.893 -18.443 1.00 32.31 84 GLU A N 1
ATOM 648 C CA . GLU A 1 84 ? -5.173 3.690 -19.620 1.00 32.31 84 GLU A CA 1
ATOM 649 C C . GLU A 1 84 ? -4.425 4.225 -20.847 1.00 32.31 84 GLU A C 1
ATOM 651 O O . GLU A 1 84 ? -4.390 5.421 -21.140 1.00 32.31 84 GLU A O 1
ATOM 656 N N . GLY A 1 85 ? -3.738 3.317 -21.534 1.00 30.02 85 GLY A N 1
ATOM 657 C CA . GLY A 1 85 ? -3.289 3.518 -22.901 1.00 30.02 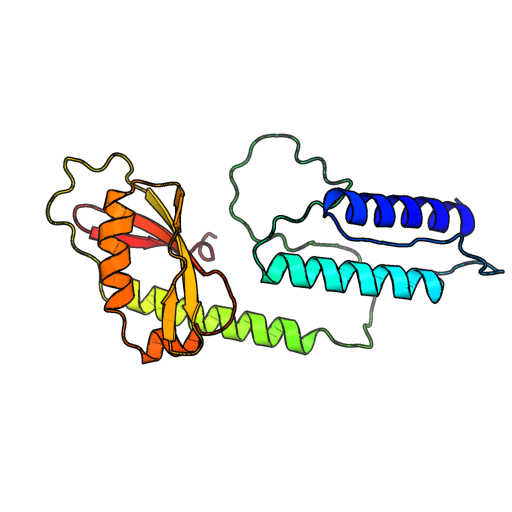85 GLY A CA 1
ATOM 658 C C . GLY A 1 85 ? -4.355 3.000 -23.856 1.00 30.02 85 GLY A C 1
ATOM 659 O O . GLY A 1 85 ? -4.300 1.842 -24.258 1.00 30.02 85 GLY A O 1
ATOM 660 N N . ASP A 1 86 ? -5.297 3.852 -24.249 1.00 30.17 86 ASP A N 1
ATOM 661 C CA . ASP A 1 86 ? -6.164 3.589 -25.397 1.00 30.17 86 ASP A CA 1
ATOM 662 C C . ASP A 1 86 ? -5.325 3.588 -26.683 1.00 30.17 86 ASP A C 1
ATOM 664 O O . ASP A 1 86 ? -5.071 4.656 -27.231 1.00 30.17 86 ASP A O 1
ATOM 668 N N . MET A 1 87 ? -4.912 2.419 -27.193 1.00 30.00 87 MET A N 1
ATOM 669 C CA . MET A 1 87 ? -4.760 2.160 -28.638 1.00 30.00 87 MET A CA 1
ATOM 670 C C . MET A 1 87 ? -4.917 0.662 -28.937 1.00 30.00 87 MET A C 1
ATOM 672 O O . MET A 1 87 ? -4.133 -0.175 -28.501 1.00 30.00 87 MET A O 1
ATOM 676 N N . ALA A 1 88 ? -5.940 0.352 -29.730 1.00 32.56 88 ALA A N 1
ATOM 677 C CA . ALA A 1 88 ? -6.249 -0.961 -30.277 1.00 32.56 88 ALA A CA 1
ATOM 678 C C . ALA A 1 88 ? -5.069 -1.616 -31.037 1.00 32.56 88 ALA A C 1
ATOM 680 O O . ALA A 1 88 ? -4.412 -0.958 -31.845 1.00 32.56 88 ALA A O 1
ATOM 681 N N . GLY A 1 89 ? -4.877 -2.931 -30.850 1.00 25.53 89 GLY A N 1
ATOM 682 C CA . GLY A 1 89 ? -4.044 -3.792 -31.708 1.00 25.53 89 GLY A CA 1
ATOM 683 C C . GLY A 1 89 ? -3.397 -4.991 -30.989 1.00 25.53 89 GLY A C 1
ATOM 684 O O . GLY A 1 89 ? -2.491 -4.807 -30.190 1.00 25.53 89 GLY A O 1
ATOM 685 N N . GLU A 1 90 ? -3.867 -6.205 -31.300 1.00 25.30 90 GLU A N 1
ATOM 686 C CA . GLU A 1 90 ? -3.448 -7.556 -30.841 1.00 25.30 90 GLU A CA 1
ATOM 687 C C . GLU A 1 90 ? -1.942 -7.913 -31.008 1.00 25.30 90 GLU A C 1
ATOM 689 O O . GLU A 1 90 ? -1.227 -7.211 -31.724 1.00 25.30 90 GLU A O 1
ATOM 694 N N . PRO A 1 91 ? -1.474 -9.127 -30.615 1.00 34.16 91 PRO A N 1
ATOM 695 C CA . PRO A 1 91 ? -1.684 -9.907 -29.387 1.00 34.16 91 PRO A CA 1
ATOM 696 C C . PRO A 1 91 ? -0.346 -10.137 -28.633 1.00 34.16 91 PRO A C 1
ATOM 698 O O . PRO A 1 91 ? 0.694 -10.401 -29.243 1.00 34.16 91 PRO A O 1
ATOM 701 N N . SER A 1 92 ? -0.354 -10.081 -27.296 1.00 28.27 92 SER A N 1
ATOM 702 C CA . SER A 1 92 ? 0.849 -10.252 -26.468 1.00 28.27 92 SER A CA 1
ATOM 703 C C . SER A 1 92 ? 1.253 -11.726 -26.304 1.00 28.27 92 SER A C 1
ATOM 705 O O . SER A 1 92 ? 0.520 -12.564 -25.782 1.00 28.27 92 SER A O 1
ATOM 707 N N . TYR A 1 93 ? 2.476 -12.042 -26.730 1.00 28.66 93 TYR A N 1
ATOM 708 C CA . TYR A 1 93 ? 3.216 -13.230 -26.316 1.00 28.66 93 TYR A CA 1
ATOM 709 C C . TYR A 1 93 ? 4.171 -12.797 -25.190 1.00 28.66 93 TYR A C 1
ATOM 711 O O . TYR A 1 93 ? 4.993 -11.912 -25.411 1.00 28.66 93 TYR A O 1
ATOM 719 N N . TYR A 1 94 ? 4.047 -13.450 -24.026 1.00 27.81 94 TYR A N 1
ATOM 720 C CA . TYR A 1 94 ? 4.816 -13.332 -22.766 1.00 27.81 94 TYR A CA 1
ATOM 721 C C . TYR A 1 94 ? 4.274 -12.436 -21.613 1.00 27.81 94 TYR A C 1
ATOM 723 O O . TYR A 1 94 ? 4.721 -11.321 -21.376 1.00 27.81 94 TYR A O 1
ATOM 731 N N . SER A 1 95 ? 3.422 -13.080 -20.792 1.00 34.81 95 SER A N 1
ATOM 732 C CA . SER A 1 95 ? 3.328 -13.051 -19.309 1.00 34.81 95 SER A CA 1
ATOM 733 C C . SER A 1 95 ? 2.735 -11.845 -18.546 1.00 34.81 95 SER A C 1
ATOM 735 O O . SER A 1 95 ? 3.450 -11.199 -17.788 1.00 34.81 95 SER A O 1
ATOM 737 N N . ASP A 1 96 ? 1.399 -11.705 -18.568 1.00 34.88 96 ASP A N 1
ATOM 738 C CA . ASP A 1 96 ? 0.618 -10.848 -17.638 1.00 34.88 96 ASP A CA 1
ATOM 739 C C . ASP A 1 96 ? -0.279 -11.609 -16.625 1.00 34.88 96 ASP A C 1
ATOM 741 O O . ASP A 1 96 ? -0.930 -11.007 -15.766 1.00 34.88 96 ASP A O 1
ATOM 745 N N . ASP A 1 97 ? -0.296 -12.945 -16.634 1.00 38.41 97 ASP A N 1
ATOM 746 C CA . ASP A 1 97 ? -1.226 -13.712 -15.783 1.00 38.41 97 ASP A CA 1
ATOM 747 C C . ASP A 1 97 ? -0.829 -13.784 -14.297 1.00 38.41 97 ASP A C 1
ATOM 749 O O . ASP A 1 97 ? -1.690 -13.881 -13.419 1.00 38.41 97 ASP A O 1
ATOM 753 N N . VAL A 1 98 ? 0.469 -13.761 -13.979 1.00 40.88 98 VAL A N 1
ATOM 754 C CA . VAL A 1 98 ? 0.944 -14.005 -12.603 1.00 40.88 98 VAL A CA 1
ATOM 755 C C . VAL A 1 98 ? 0.726 -12.775 -11.717 1.00 40.88 98 VAL A C 1
ATOM 757 O O . VAL A 1 98 ? 0.206 -12.906 -10.612 1.00 40.88 98 VAL A O 1
ATOM 760 N N . SER A 1 99 ? 1.031 -11.576 -12.228 1.00 52.91 99 SER A N 1
ATOM 761 C CA . SER A 1 99 ? 0.837 -10.303 -11.512 1.00 52.91 99 SER A CA 1
ATOM 762 C C . SER A 1 99 ? -0.647 -10.028 -11.244 1.00 52.91 99 SER A C 1
ATOM 764 O O . SER A 1 99 ? -1.030 -9.682 -10.130 1.00 52.91 99 SER A O 1
ATOM 766 N N . SER A 1 100 ? -1.505 -10.283 -12.234 1.00 54.59 100 SER A N 1
ATOM 767 C CA . SER A 1 100 ? -2.956 -10.079 -12.139 1.00 54.59 100 SER A CA 1
ATOM 768 C C . SER A 1 100 ? -3.613 -11.033 -11.139 1.00 54.59 100 SER A C 1
ATOM 770 O O . SER A 1 100 ? -4.407 -10.610 -10.298 1.00 54.59 100 SER A O 1
ATOM 772 N N . ARG A 1 101 ? -3.236 -12.320 -11.157 1.00 58.12 101 ARG A N 1
ATOM 773 C CA . ARG A 1 101 ? -3.730 -13.307 -10.181 1.00 58.12 101 ARG A CA 1
ATOM 774 C C . ARG A 1 101 ? -3.227 -13.023 -8.775 1.00 58.12 101 ARG A C 1
ATOM 776 O O . ARG A 1 101 ? -3.974 -13.213 -7.818 1.00 58.12 101 ARG A O 1
ATOM 783 N N . GLU A 1 102 ? -1.983 -12.582 -8.631 1.00 59.59 102 GLU A N 1
ATOM 784 C CA . GLU A 1 102 ? -1.425 -12.278 -7.319 1.00 59.59 102 GLU A CA 1
ATOM 785 C C . GLU A 1 102 ? -2.001 -10.986 -6.731 1.00 59.59 102 GLU A C 1
ATOM 787 O O . GLU A 1 102 ? -2.345 -10.963 -5.551 1.00 59.59 102 GLU A O 1
ATOM 792 N N . ASN A 1 103 ? -2.245 -9.962 -7.552 1.00 60.31 103 ASN A N 1
ATOM 793 C CA . ASN A 1 103 ? -2.972 -8.758 -7.143 1.00 60.31 103 ASN A CA 1
ATOM 794 C C . ASN A 1 103 ? -4.428 -9.070 -6.770 1.00 60.31 103 ASN A C 1
ATOM 796 O O . ASN A 1 103 ? -4.903 -8.603 -5.736 1.00 60.31 103 ASN A O 1
ATOM 800 N N . ALA A 1 104 ? -5.119 -9.919 -7.538 1.00 65.38 104 ALA A N 1
ATOM 801 C CA . ALA A 1 104 ? -6.473 -10.366 -7.204 1.00 65.38 104 ALA A CA 1
ATOM 802 C C . ALA A 1 104 ? -6.512 -11.151 -5.881 1.00 65.38 104 ALA A C 1
ATOM 804 O O . ALA A 1 104 ? -7.405 -10.940 -5.057 1.00 65.38 104 ALA A O 1
ATOM 805 N N . ARG A 1 105 ? -5.518 -12.019 -5.641 1.00 70.19 105 ARG A N 1
ATOM 806 C CA . ARG A 1 105 ? -5.352 -12.728 -4.362 1.00 70.19 105 ARG A CA 1
ATOM 807 C C . ARG A 1 105 ? -5.114 -11.753 -3.211 1.00 70.19 105 ARG A C 1
ATOM 809 O O . ARG A 1 105 ? -5.818 -11.839 -2.211 1.00 70.19 105 ARG A O 1
ATOM 816 N N . ARG A 1 106 ? -4.195 -10.795 -3.364 1.00 71.44 106 ARG A N 1
ATOM 817 C CA . ARG A 1 106 ? -3.916 -9.758 -2.352 1.00 71.44 106 ARG A CA 1
ATOM 818 C C . ARG A 1 106 ? -5.156 -8.919 -2.044 1.00 71.44 106 ARG A C 1
ATOM 820 O O . ARG A 1 106 ? -5.459 -8.698 -0.878 1.00 71.44 106 ARG A O 1
ATOM 827 N N . GLY A 1 107 ? -5.916 -8.525 -3.066 1.00 72.06 107 GLY A N 1
ATOM 828 C CA . GLY A 1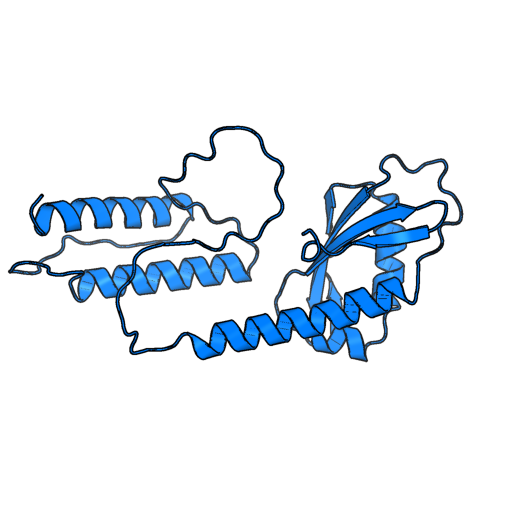 107 ? -7.179 -7.803 -2.899 1.00 72.06 107 GLY A CA 1
ATOM 829 C C . GLY A 1 107 ? -8.256 -8.627 -2.185 1.00 72.06 107 GLY A C 1
ATOM 830 O O . GLY A 1 107 ? -8.985 -8.098 -1.353 1.00 72.06 107 GLY A O 1
ATOM 831 N N . ALA A 1 108 ? -8.356 -9.932 -2.455 1.00 78.12 108 ALA A N 1
ATOM 832 C CA . ALA A 1 108 ? -9.266 -10.818 -1.724 1.00 78.12 108 ALA A CA 1
ATOM 833 C C . ALA A 1 108 ? -8.887 -10.943 -0.239 1.00 78.12 108 ALA A C 1
ATOM 835 O O . ALA A 1 108 ? -9.744 -10.821 0.627 1.00 78.12 108 ALA A O 1
ATOM 836 N N . ILE A 1 109 ? -7.599 -11.117 0.055 1.00 79.88 109 ILE A N 1
ATOM 837 C CA . ILE A 1 109 ? -7.089 -11.224 1.427 1.00 79.88 109 ILE A CA 1
ATOM 838 C C . ILE A 1 109 ? -7.302 -9.913 2.193 1.00 79.88 109 ILE A C 1
ATOM 840 O O . ILE A 1 109 ? -7.779 -9.926 3.324 1.00 79.88 109 ILE A O 1
ATOM 844 N N . TYR A 1 110 ? -6.989 -8.776 1.572 1.00 82.12 110 TYR A N 1
ATOM 845 C CA . TYR A 1 110 ? -7.206 -7.467 2.179 1.00 82.12 110 TYR A CA 1
ATOM 846 C C . TYR A 1 110 ? -8.695 -7.192 2.438 1.00 82.12 110 TYR A C 1
ATOM 848 O O . TYR A 1 110 ? -9.039 -6.654 3.487 1.00 82.12 110 TYR A O 1
ATOM 856 N N . ARG A 1 111 ? -9.596 -7.642 1.554 1.00 84.19 111 ARG A N 1
ATOM 857 C CA . ARG A 1 111 ? -11.046 -7.566 1.802 1.00 84.19 111 ARG A CA 1
ATOM 858 C C . ARG A 1 111 ? -11.479 -8.353 3.035 1.00 84.19 111 ARG A C 1
ATOM 860 O O . ARG A 1 111 ? -12.258 -7.820 3.811 1.00 84.19 111 ARG A O 1
ATOM 867 N N . ASN A 1 112 ? -10.917 -9.538 3.285 1.00 87.12 112 ASN A N 1
ATOM 868 C CA . ASN A 1 112 ? -11.229 -10.295 4.505 1.00 87.12 112 ASN A CA 1
ATOM 869 C C . ASN A 1 112 ? -10.900 -9.499 5.778 1.00 87.12 112 ASN A C 1
ATOM 871 O O . ASN A 1 112 ? -11.665 -9.532 6.739 1.00 87.12 112 ASN A O 1
ATOM 875 N N . LEU A 1 113 ? -9.784 -8.761 5.779 1.00 87.81 113 LEU A N 1
ATOM 876 C CA . LEU A 1 113 ? -9.446 -7.858 6.878 1.00 87.81 113 LEU A CA 1
ATOM 877 C C . LEU A 1 113 ? -10.481 -6.734 7.005 1.00 87.81 113 LEU A C 1
ATOM 879 O O . LEU A 1 113 ? -10.971 -6.479 8.100 1.00 87.81 113 LEU A O 1
ATOM 883 N N . ILE A 1 114 ? -10.820 -6.067 5.901 1.00 87.25 114 ILE A N 1
ATOM 884 C CA . ILE A 1 114 ? -11.807 -4.980 5.898 1.00 87.25 114 ILE A CA 1
ATOM 885 C C . ILE A 1 114 ? -13.166 -5.458 6.419 1.00 87.25 114 ILE A C 1
ATOM 887 O O . ILE A 1 114 ? -13.767 -4.786 7.254 1.00 87.25 114 ILE A O 1
ATOM 891 N N . ASP A 1 115 ? -13.633 -6.619 5.969 1.00 88.88 115 ASP A N 1
ATOM 892 C CA . ASP A 1 115 ? -14.912 -7.196 6.383 1.00 88.88 115 ASP A CA 1
ATOM 893 C C . ASP A 1 115 ? -14.896 -7.604 7.863 1.00 88.88 115 ASP A C 1
ATOM 895 O O . ASP A 1 115 ? -15.885 -7.408 8.577 1.00 88.88 115 ASP A O 1
ATOM 899 N N . TYR A 1 116 ? -13.758 -8.094 8.365 1.00 91.00 116 TYR A N 1
ATOM 900 C CA . TYR A 1 116 ? -13.578 -8.344 9.793 1.00 91.00 116 TYR A CA 1
ATOM 901 C C . TYR A 1 116 ? -13.680 -7.054 10.612 1.00 91.00 116 TYR A C 1
ATOM 903 O O . TYR A 1 116 ? -14.454 -6.997 11.564 1.00 91.00 116 TYR A O 1
ATOM 911 N N . ILE A 1 117 ? -12.967 -5.998 10.206 1.00 90.12 117 ILE A N 1
ATOM 912 C CA . ILE A 1 117 ? -12.997 -4.703 10.902 1.00 90.12 117 ILE A CA 1
ATOM 913 C C . ILE A 1 117 ? -14.417 -4.123 10.895 1.00 90.12 117 ILE A C 1
ATOM 915 O O . ILE A 1 117 ? -14.903 -3.653 11.919 1.00 90.12 117 ILE A O 1
ATOM 919 N N . LYS A 1 118 ? -15.120 -4.200 9.759 1.00 89.31 118 LYS A N 1
ATOM 920 C CA . LYS A 1 118 ? -16.511 -3.732 9.638 1.00 89.31 118 LYS A CA 1
ATOM 921 C C . LYS A 1 118 ? -17.490 -4.511 10.519 1.00 89.31 118 LYS A C 1
ATOM 923 O O . LYS A 1 118 ? -18.480 -3.939 10.959 1.00 89.31 118 LYS A O 1
ATOM 928 N N . SER A 1 119 ? -17.243 -5.799 10.756 1.00 89.75 119 SER A N 1
ATOM 929 C CA . SER A 1 119 ? -18.076 -6.631 11.639 1.00 89.75 119 SER A CA 1
ATOM 930 C C . SER A 1 119 ? -17.705 -6.518 13.122 1.00 89.75 119 SER A C 1
ATOM 932 O O . SER A 1 119 ? -18.487 -6.946 13.968 1.00 89.75 119 SER A O 1
ATOM 934 N N . HIS A 1 120 ? -16.556 -5.916 13.438 1.00 89.75 120 HIS A N 1
ATOM 935 C CA . HIS A 1 120 ? -16.041 -5.735 14.795 1.00 89.75 120 HIS A CA 1
ATOM 936 C C . HIS A 1 120 ? -15.598 -4.275 14.995 1.00 89.75 120 HIS A C 1
ATOM 938 O O . HIS A 1 120 ? -14.391 -4.016 15.061 1.00 89.75 120 HIS A O 1
ATOM 944 N N . PRO A 1 121 ? -16.544 -3.316 15.049 1.00 83.31 121 PRO A N 1
ATOM 945 C CA . PRO A 1 121 ? -16.225 -1.896 15.153 1.00 83.31 121 PRO A CA 1
ATOM 946 C C . PRO A 1 121 ? -15.454 -1.587 16.439 1.00 83.31 121 PRO A C 1
ATOM 948 O O . PRO A 1 121 ? -15.658 -2.212 17.482 1.00 83.31 121 PRO A O 1
ATOM 951 N N . VAL A 1 122 ? -14.566 -0.595 16.367 1.00 88.81 122 VAL A N 1
ATOM 952 C CA . VAL A 1 122 ? -13.729 -0.202 17.507 1.00 88.81 122 VAL A CA 1
ATOM 953 C C . VAL A 1 122 ? -14.421 0.919 18.267 1.00 88.81 122 VAL A C 1
ATOM 955 O O . VAL A 1 122 ? -14.462 2.055 17.795 1.00 88.81 122 VAL A O 1
ATOM 958 N N . SER A 1 123 ? -14.960 0.622 19.447 1.00 85.56 123 SER A N 1
ATOM 959 C CA . SER A 1 123 ? -15.569 1.643 20.301 1.00 85.56 123 SER A CA 1
ATOM 960 C C . SER A 1 123 ? -14.510 2.559 20.919 1.00 85.56 123 SER A C 1
ATOM 962 O O . SER A 1 123 ? -13.506 2.106 21.469 1.00 85.56 123 SER A O 1
ATOM 964 N N . ILE A 1 124 ? -14.768 3.859 20.880 1.00 83.06 124 ILE A N 1
ATOM 965 C CA . ILE A 1 124 ? -13.971 4.900 21.522 1.00 83.06 124 ILE A CA 1
ATOM 966 C C . ILE A 1 124 ? -14.688 5.299 22.811 1.00 83.06 124 ILE A C 1
ATOM 968 O O . ILE A 1 124 ? -15.896 5.522 22.809 1.00 83.06 124 ILE A O 1
ATOM 972 N N . SER A 1 125 ? -13.969 5.377 23.929 1.00 76.12 125 SER A N 1
ATOM 973 C CA . SER A 1 125 ? -14.540 5.778 25.223 1.00 76.12 125 SER A CA 1
ATOM 974 C C . SER A 1 125 ? -14.599 7.297 25.409 1.00 76.12 125 SER A C 1
ATOM 976 O O . SER A 1 125 ? -15.531 7.790 26.039 1.00 76.12 125 SER A O 1
ATOM 978 N N . ASP A 1 126 ? -13.643 8.035 24.841 1.00 69.50 126 ASP A N 1
ATOM 979 C CA . ASP A 1 126 ? -13.563 9.496 24.899 1.00 69.50 126 ASP A CA 1
ATOM 980 C C . ASP A 1 126 ? -13.178 10.066 23.525 1.00 69.50 126 ASP A C 1
ATOM 982 O O . ASP A 1 126 ? -12.069 9.855 23.034 1.00 69.50 126 ASP A O 1
ATOM 986 N N . THR A 1 127 ? -14.112 10.777 22.892 1.00 67.81 127 THR A N 1
ATOM 987 C CA . THR A 1 127 ? -13.921 11.436 21.590 1.00 67.81 127 THR A CA 1
ATOM 988 C C . THR A 1 127 ? -13.610 12.929 21.720 1.00 67.81 127 THR 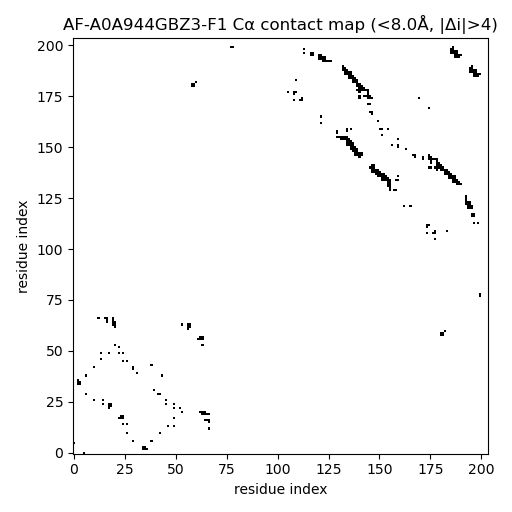A C 1
ATOM 990 O O . THR A 1 127 ? -13.307 13.587 20.726 1.00 67.81 127 THR A O 1
ATOM 993 N N . THR A 1 128 ? -13.623 13.474 22.941 1.00 67.62 128 THR A N 1
ATOM 994 C CA . THR A 1 128 ? -13.568 14.923 23.210 1.00 67.62 128 THR A CA 1
ATOM 995 C C . THR A 1 128 ? -12.230 15.557 22.817 1.00 67.62 128 THR A C 1
ATOM 997 O O . THR A 1 128 ? -12.167 16.756 22.555 1.00 67.62 128 THR A O 1
ATOM 1000 N N . ASN A 1 129 ? -11.162 14.756 22.755 1.00 67.88 129 ASN A N 1
ATOM 1001 C CA . ASN A 1 129 ? -9.800 15.203 22.447 1.00 67.88 129 ASN A CA 1
ATOM 1002 C C . ASN A 1 129 ? -9.313 14.794 21.048 1.00 67.88 129 ASN A C 1
ATOM 1004 O O . ASN A 1 129 ? -8.123 14.944 20.758 1.00 67.88 129 ASN A O 1
ATOM 1008 N N . LEU A 1 130 ? -10.197 14.276 20.191 1.00 74.44 130 LEU A N 1
ATOM 1009 C CA . LEU A 1 130 ? -9.846 13.898 18.823 1.00 74.44 130 LEU A CA 1
ATOM 1010 C C . LEU A 1 130 ? -9.797 15.150 17.942 1.00 74.44 130 LEU A C 1
ATOM 1012 O O . LEU A 1 130 ? -10.782 15.871 17.791 1.00 74.44 130 LEU A O 1
ATOM 1016 N N . LYS A 1 131 ? -8.624 15.424 17.374 1.00 69.06 131 LYS A N 1
ATOM 1017 C CA . LYS A 1 131 ? -8.350 16.579 16.509 1.00 69.06 131 LYS A CA 1
ATOM 1018 C C . LYS A 1 131 ? -8.828 16.355 15.083 1.00 69.06 131 LYS A C 1
ATOM 1020 O O . LYS A 1 131 ? -9.132 17.321 14.389 1.00 69.06 131 LYS A O 1
ATOM 1025 N N . GLU A 1 132 ? -8.886 15.099 14.649 1.00 73.31 132 GLU A N 1
ATOM 1026 C CA . GLU A 1 132 ? -9.306 14.720 13.305 1.00 73.31 132 GLU A CA 1
ATOM 1027 C C . GLU A 1 132 ? -10.332 13.588 13.362 1.00 73.31 132 GLU A C 1
ATOM 1029 O O . GLU A 1 132 ? -10.174 12.624 14.105 1.00 73.31 132 GLU A O 1
ATOM 1034 N N . ILE A 1 133 ? -11.382 13.703 12.545 1.00 78.69 133 ILE A N 1
ATOM 1035 C CA . ILE A 1 133 ? -12.430 12.678 12.389 1.00 78.69 133 ILE A CA 1
ATOM 1036 C C . ILE A 1 133 ? -12.027 11.561 11.413 1.00 78.69 133 ILE A C 1
ATOM 1038 O O . ILE A 1 133 ? -12.822 10.669 11.117 1.00 78.69 133 ILE A O 1
ATOM 1042 N N . TYR A 1 134 ? -10.821 11.651 10.856 1.00 80.81 134 TYR A N 1
ATOM 1043 C CA . TYR A 1 134 ? -10.309 10.795 9.801 1.00 80.81 134 TYR A CA 1
ATOM 1044 C C . TYR A 1 134 ? -8.815 10.560 10.008 1.00 80.81 134 TYR A C 1
ATOM 1046 O O . TYR A 1 134 ? -8.074 11.519 10.199 1.00 80.81 134 TYR A O 1
ATOM 1054 N N . SER A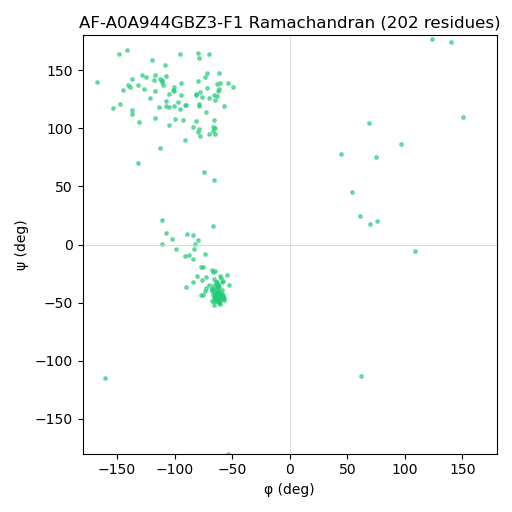 1 135 ? -8.383 9.304 9.906 1.00 82.44 135 SER A N 1
ATOM 1055 C CA . SER A 1 135 ? -6.972 8.924 9.959 1.00 82.44 135 SER A CA 1
ATOM 1056 C C . SER A 1 135 ? -6.656 7.883 8.890 1.00 82.44 135 SER A C 1
ATOM 1058 O O . SER A 1 135 ? -7.432 6.971 8.632 1.00 82.44 135 SER A O 1
ATOM 1060 N N . CYS A 1 136 ? -5.483 7.975 8.284 1.00 80.12 136 CYS A N 1
ATOM 1061 C CA . CYS A 1 136 ? -4.943 7.006 7.348 1.00 80.12 136 CYS A CA 1
ATOM 1062 C C . CYS A 1 136 ? -3.718 6.352 7.977 1.00 80.12 136 CYS A C 1
ATOM 1064 O O . CYS A 1 136 ? -2.707 7.013 8.218 1.00 80.12 136 CYS A O 1
ATOM 1066 N N . ILE A 1 137 ? -3.769 5.040 8.178 1.00 82.38 137 ILE A N 1
ATOM 1067 C CA . ILE A 1 137 ? -2.649 4.283 8.739 1.00 82.38 137 ILE A CA 1
ATOM 1068 C C . ILE A 1 137 ? -2.063 3.345 7.694 1.00 82.38 137 ILE A C 1
ATOM 1070 O O . ILE A 1 137 ? -2.790 2.756 6.897 1.00 82.38 137 ILE A O 1
ATOM 1074 N N . ASN A 1 138 ? -0.743 3.196 7.710 1.00 83.38 138 ASN A N 1
ATOM 1075 C CA . ASN A 1 138 ? -0.044 2.163 6.959 1.00 83.38 138 ASN A CA 1
ATOM 1076 C C . ASN A 1 138 ? 0.538 1.145 7.937 1.00 83.38 138 ASN A C 1
ATOM 1078 O O . ASN A 1 138 ? 1.053 1.535 8.981 1.00 83.38 138 ASN A O 1
ATOM 1082 N N . PHE A 1 139 ? 0.510 -0.135 7.588 1.00 84.69 139 PHE A N 1
ATOM 1083 C CA . PHE A 1 139 ? 1.159 -1.192 8.359 1.00 84.69 139 PHE A CA 1
ATOM 1084 C C . PHE A 1 139 ? 1.650 -2.313 7.443 1.00 84.69 139 PHE A C 1
ATOM 1086 O O . PHE A 1 139 ? 1.246 -2.429 6.286 1.00 84.69 139 PHE A O 1
ATOM 1093 N N . THR A 1 140 ? 2.532 -3.148 7.974 1.00 82.75 140 THR A N 1
ATOM 1094 C CA . THR A 1 140 ? 3.030 -4.367 7.336 1.00 82.75 140 THR A CA 1
ATOM 1095 C C . THR A 1 140 ? 2.682 -5.569 8.202 1.00 82.75 140 THR A C 1
ATOM 1097 O O . THR A 1 140 ? 2.461 -5.430 9.405 1.00 82.75 140 THR A O 1
ATOM 1100 N N . VAL A 1 141 ? 2.650 -6.763 7.618 1.00 82.94 141 VAL A N 1
ATOM 1101 C CA . VAL A 1 141 ? 2.469 -8.006 8.376 1.00 82.94 141 VAL A CA 1
ATOM 1102 C C . VAL A 1 141 ? 3.669 -8.907 8.128 1.00 82.94 141 VAL A C 1
ATOM 1104 O O . VAL A 1 141 ? 4.043 -9.137 6.981 1.00 82.94 141 VAL A O 1
ATOM 1107 N N . SER A 1 142 ? 4.317 -9.360 9.201 1.00 80.94 142 SER A N 1
ATOM 1108 C CA . SER A 1 142 ? 5.476 -10.247 9.105 1.00 80.94 142 SER A CA 1
ATOM 1109 C C . SER A 1 142 ? 5.063 -11.647 8.620 1.00 80.94 142 SER A C 1
ATOM 1111 O O . SER A 1 142 ? 3.882 -11.997 8.715 1.00 80.94 142 SER A O 1
ATOM 1113 N N . PRO A 1 143 ? 6.009 -12.488 8.157 1.00 78.62 143 PRO A N 1
ATOM 1114 C CA . PRO A 1 143 ? 5.736 -13.881 7.781 1.00 78.62 143 PRO A CA 1
ATOM 1115 C C . PRO A 1 143 ? 5.053 -14.708 8.884 1.00 78.62 143 PRO A C 1
ATOM 1117 O O . PRO A 1 143 ? 4.326 -15.653 8.598 1.00 78.62 143 PRO A O 1
ATOM 1120 N N . GLU A 1 144 ? 5.254 -14.337 10.151 1.00 80.94 144 GLU A N 1
ATOM 1121 C CA . GLU A 1 144 ? 4.634 -14.963 11.324 1.00 80.94 144 GLU A CA 1
ATOM 1122 C C . GLU A 1 144 ? 3.227 -14.416 11.639 1.00 80.94 144 GLU A C 1
ATOM 1124 O O . GLU A 1 144 ? 2.682 -14.713 12.701 1.00 80.94 144 GLU A O 1
ATOM 1129 N N . GLY A 1 145 ? 2.650 -13.583 10.767 1.00 78.94 145 GLY A N 1
ATOM 1130 C CA . GLY A 1 145 ? 1.323 -12.993 10.959 1.00 78.94 145 GLY A CA 1
ATOM 1131 C C . GLY A 1 145 ? 1.291 -11.852 11.979 1.00 78.94 145 GLY A C 1
ATOM 1132 O O . GLY A 1 145 ? 0.232 -11.548 12.520 1.00 78.94 145 GLY A O 1
ATOM 1133 N N . LYS A 1 146 ? 2.434 -11.218 12.282 1.00 85.56 146 LYS A N 1
ATOM 1134 C CA . LYS A 1 146 ? 2.494 -10.108 13.246 1.00 85.56 146 LYS A CA 1
ATOM 1135 C C . LYS A 1 146 ? 2.396 -8.762 12.546 1.00 85.56 146 LYS A C 1
ATOM 1137 O O . LYS A 1 146 ? 3.184 -8.466 11.647 1.00 85.56 146 LYS A O 1
ATOM 1142 N N . VAL A 1 147 ? 1.482 -7.914 13.007 1.00 87.88 147 VAL A N 1
ATOM 1143 C CA . VAL A 1 147 ? 1.398 -6.522 12.552 1.00 87.88 147 VAL A CA 1
ATOM 1144 C C . VAL A 1 147 ? 2.657 -5.768 12.989 1.00 87.88 147 VAL A C 1
ATOM 1146 O O . VAL A 1 147 ? 3.069 -5.813 14.147 1.00 87.88 147 VAL A O 1
ATOM 1149 N N . THR A 1 148 ? 3.290 -5.092 12.039 1.00 84.50 148 THR A N 1
ATOM 1150 C CA . THR A 1 148 ? 4.555 -4.367 12.190 1.00 84.50 148 THR A CA 1
ATOM 1151 C C . THR A 1 148 ? 4.508 -3.063 11.398 1.00 84.50 148 THR A C 1
ATOM 1153 O O . THR A 1 148 ? 3.606 -2.845 10.592 1.00 84.50 148 THR A O 1
ATOM 1156 N N . GLY A 1 149 ? 5.472 -2.169 11.633 1.00 80.81 149 GLY A N 1
ATOM 1157 C CA . GLY A 1 149 ? 5.653 -0.981 10.793 1.00 80.81 149 GLY A CA 1
ATOM 1158 C C . GLY A 1 149 ? 4.454 -0.030 10.759 1.00 80.81 149 GLY A C 1
ATOM 1159 O O . GLY A 1 149 ? 4.304 0.695 9.776 1.00 80.81 149 GLY A O 1
ATOM 1160 N N . ILE A 1 150 ? 3.613 -0.043 11.799 1.00 84.00 150 ILE A N 1
ATOM 1161 C CA . ILE A 1 150 ? 2.415 0.791 11.878 1.00 84.00 150 ILE A CA 1
ATOM 1162 C C . ILE A 1 150 ? 2.848 2.257 11.929 1.00 84.00 150 ILE A C 1
ATOM 1164 O O . ILE A 1 150 ? 3.665 2.649 12.764 1.00 84.00 150 ILE A O 1
ATOM 1168 N N . LYS A 1 151 ? 2.340 3.060 10.997 1.00 82.00 151 LYS A N 1
ATOM 1169 C CA . LYS A 1 151 ? 2.637 4.488 10.889 1.00 82.00 151 LYS A CA 1
ATOM 1170 C C . LYS A 1 151 ? 1.384 5.257 10.521 1.00 82.00 151 LYS A C 1
ATOM 1172 O O . LYS A 1 151 ? 0.655 4.861 9.610 1.00 82.00 151 LYS A O 1
ATOM 1177 N N . ASN A 1 152 ? 1.198 6.396 11.177 1.00 78.50 152 ASN A N 1
ATOM 1178 C CA . ASN A 1 152 ? 0.230 7.389 10.747 1.00 78.50 152 ASN A CA 1
ATOM 1179 C C . ASN A 1 152 ? 0.732 8.040 9.447 1.00 78.50 152 ASN A C 1
ATOM 1181 O O . ASN A 1 152 ? 1.877 8.490 9.374 1.00 78.50 152 ASN A O 1
ATOM 1185 N N . PHE A 1 153 ? -0.092 8.036 8.403 1.00 72.56 153 PHE A N 1
ATOM 1186 C CA . PHE A 1 153 ? 0.177 8.762 7.160 1.00 72.56 153 PHE A CA 1
ATOM 1187 C C . PHE A 1 153 ? -0.407 10.180 7.221 1.00 72.56 153 PHE A C 1
ATOM 1189 O O . PHE A 1 153 ? 0.194 11.118 6.706 1.00 72.56 153 PHE A O 1
ATOM 1196 N N . TYR A 1 154 ? -1.570 10.311 7.859 1.00 72.75 154 TYR A N 1
ATOM 1197 C CA . TYR A 1 154 ? -2.328 11.536 8.108 1.00 72.75 154 TYR A CA 1
ATOM 1198 C C . TYR A 1 154 ? -3.403 11.188 9.145 1.00 72.75 154 TYR A C 1
ATOM 1200 O O . TYR A 1 154 ? -3.968 10.105 9.026 1.00 72.75 154 TYR A O 1
ATOM 1208 N N . GLY A 1 155 ? -3.715 12.030 10.127 1.00 77.12 155 GLY A N 1
ATOM 1209 C CA . GLY A 1 155 ? -4.672 11.652 11.171 1.00 77.12 155 GLY A CA 1
ATOM 1210 C C . GLY A 1 155 ? -4.286 12.103 12.570 1.00 77.12 155 GLY A C 1
ATOM 1211 O O . GLY A 1 155 ? -3.150 12.513 12.818 1.00 77.12 155 GLY A O 1
ATOM 1212 N N . ASP A 1 156 ? -5.192 11.888 13.521 1.00 81.06 156 ASP A N 1
ATOM 1213 C CA . ASP A 1 156 ? -4.904 12.013 14.952 1.00 81.06 156 ASP A CA 1
ATOM 1214 C C . ASP A 1 156 ? -4.147 10.778 15.491 1.00 81.06 156 ASP A C 1
ATOM 1216 O O . ASP A 1 156 ? -4.555 9.631 15.281 1.00 81.06 156 ASP A O 1
ATOM 1220 N N . ASP A 1 157 ? -3.055 11.003 16.226 1.00 82.06 157 ASP A N 1
ATOM 1221 C CA . ASP A 1 157 ? -2.216 9.944 16.809 1.00 82.06 157 ASP A CA 1
ATOM 1222 C C . ASP A 1 157 ? -2.917 9.135 17.921 1.00 82.06 157 ASP A C 1
ATOM 1224 O O . ASP A 1 157 ? -2.550 7.986 18.190 1.00 82.06 157 ASP A O 1
ATOM 1228 N N . GLN A 1 158 ? -3.956 9.682 18.558 1.00 82.75 158 GLN A N 1
ATOM 1229 C CA . GLN A 1 158 ? -4.791 8.931 19.501 1.00 82.75 158 GLN A CA 1
ATOM 1230 C C . GLN A 1 158 ? -5.590 7.848 18.775 1.00 82.75 158 GLN A C 1
ATOM 1232 O O . GLN A 1 158 ? -5.671 6.720 19.261 1.00 82.75 158 GLN A O 1
ATOM 1237 N N . VAL A 1 159 ? -6.107 8.152 17.578 1.00 82.50 159 VAL A N 1
ATOM 1238 C CA . VAL A 1 159 ? -6.794 7.166 16.726 1.00 82.50 159 VAL A CA 1
ATOM 1239 C C . VAL A 1 159 ? -5.826 6.059 16.328 1.00 82.50 159 VAL A C 1
ATOM 1241 O O . VAL A 1 159 ? -6.180 4.885 16.417 1.00 82.50 159 VAL A O 1
ATOM 1244 N N . LEU A 1 160 ? -4.585 6.414 15.968 1.00 83.00 160 LEU A N 1
ATOM 1245 C CA . LEU A 1 160 ? -3.535 5.431 15.698 1.00 83.00 160 LEU A CA 1
ATOM 1246 C C . LEU A 1 160 ? -3.302 4.517 16.908 1.00 83.00 160 LEU A C 1
ATOM 1248 O O . LEU A 1 160 ? -3.261 3.304 16.742 1.00 83.00 160 LEU A O 1
ATOM 1252 N N . THR A 1 161 ? -3.168 5.078 18.110 1.00 85.50 161 THR A N 1
ATOM 1253 C CA . THR A 1 161 ? -2.871 4.302 19.327 1.00 85.50 161 THR A CA 1
ATOM 1254 C C . THR A 1 161 ? -3.988 3.310 19.657 1.00 85.50 161 THR A C 1
ATOM 1256 O O . THR A 1 161 ? -3.724 2.148 19.969 1.00 85.50 161 THR A O 1
ATOM 1259 N N . ILE A 1 162 ? -5.245 3.754 19.562 1.00 86.06 162 ILE A N 1
ATOM 1260 C CA . ILE A 1 162 ? -6.422 2.900 19.772 1.00 86.06 162 ILE A CA 1
ATOM 1261 C C . ILE A 1 162 ? -6.432 1.772 18.737 1.00 86.06 162 ILE A C 1
ATOM 1263 O O . ILE A 1 162 ? -6.549 0.595 19.083 1.00 86.06 162 ILE A O 1
ATOM 1267 N N . PHE A 1 163 ? -6.262 2.126 17.464 1.00 86.62 163 PHE A N 1
ATOM 1268 C CA . PHE A 1 163 ? -6.369 1.172 16.370 1.00 86.62 163 PHE A CA 1
ATOM 1269 C C . PHE A 1 163 ? -5.172 0.211 16.293 1.00 86.62 163 PHE A C 1
ATOM 1271 O O . PHE A 1 163 ? -5.324 -0.931 15.875 1.00 86.62 163 PHE A O 1
ATOM 1278 N N . GLU A 1 164 ? -3.985 0.622 16.744 1.00 86.19 164 GLU A N 1
ATOM 1279 C CA . GLU A 1 164 ? -2.814 -0.250 16.866 1.00 86.19 164 GLU A CA 1
ATOM 1280 C C . GLU A 1 164 ? -3.066 -1.408 17.839 1.00 86.19 164 GLU A C 1
ATOM 1282 O O . GLU A 1 164 ? -2.689 -2.544 17.545 1.00 86.19 164 GLU A O 1
ATOM 1287 N N . ASN A 1 165 ? -3.701 -1.145 18.984 1.00 87.38 165 ASN A N 1
ATOM 1288 C CA . ASN A 1 165 ? -4.046 -2.205 19.933 1.00 87.38 165 ASN A CA 1
ATOM 1289 C C . ASN A 1 165 ? -5.064 -3.165 19.321 1.00 87.38 165 ASN A C 1
ATOM 1291 O O . ASN A 1 165 ? -4.858 -4.374 19.353 1.00 87.38 165 ASN A O 1
ATOM 1295 N N . TYR A 1 166 ? -6.086 -2.621 18.663 1.00 90.12 166 TYR A N 1
ATOM 1296 C CA . TYR A 1 166 ? -7.078 -3.421 17.959 1.00 90.12 166 TYR A CA 1
ATOM 1297 C C . TYR A 1 166 ? -6.459 -4.304 16.859 1.00 90.12 166 TYR A C 1
ATOM 1299 O O . TYR A 1 166 ? -6.744 -5.495 16.790 1.00 90.12 166 TYR A O 1
ATOM 1307 N N . LEU A 1 167 ? -5.541 -3.770 16.041 1.00 88.25 167 LEU A N 1
ATOM 1308 C CA . LEU A 1 167 ? -4.834 -4.543 15.008 1.00 88.25 167 LEU A CA 1
ATOM 1309 C C . LEU A 1 167 ? -4.059 -5.740 15.582 1.00 88.25 167 LEU A C 1
ATOM 1311 O O . LEU A 1 167 ? -3.920 -6.756 14.902 1.00 88.25 167 LEU A O 1
ATOM 1315 N N . LYS A 1 168 ? -3.553 -5.632 16.817 1.00 86.50 168 LYS A N 1
ATOM 1316 C CA . LYS A 1 168 ? -2.854 -6.726 17.514 1.00 86.50 168 LYS A CA 1
ATOM 1317 C C . LYS A 1 168 ? -3.805 -7.805 18.043 1.00 86.50 168 LYS A C 1
ATOM 1319 O O . LYS A 1 168 ? -3.345 -8.913 18.304 1.00 86.50 168 LYS A O 1
ATOM 1324 N N . GLU A 1 169 ? -5.090 -7.494 18.194 1.00 89.38 169 GLU A N 1
ATOM 1325 C CA . GLU A 1 169 ? -6.137 -8.416 18.654 1.00 89.38 169 GLU A CA 1
ATOM 1326 C C . GLU A 1 169 ? -6.830 -9.161 17.503 1.00 89.38 169 GLU A C 1
ATOM 1328 O O . GLU A 1 169 ? -7.579 -10.108 17.744 1.00 89.38 169 GLU A O 1
ATOM 1333 N N . ILE A 1 170 ? -6.574 -8.770 16.249 1.00 89.94 170 ILE A N 1
ATOM 1334 C CA . ILE A 1 170 ? -7.143 -9.443 15.079 1.00 89.94 170 ILE A CA 1
ATOM 1335 C C . ILE A 1 170 ? -6.680 -10.912 15.040 1.00 89.94 170 ILE A C 1
ATOM 1337 O O . ILE A 1 170 ? -5.482 -11.179 15.188 1.00 89.94 170 ILE A O 1
ATOM 1341 N N . PRO A 1 171 ? -7.599 -11.869 14.792 1.00 90.81 171 PRO A N 1
ATOM 1342 C CA . PRO A 1 171 ? -7.279 -13.285 14.669 1.00 90.81 171 PRO A CA 1
ATOM 1343 C C . PRO A 1 171 ? -6.114 -13.547 13.710 1.00 90.81 171 PRO A C 1
ATOM 1345 O O . PRO A 1 171 ? -6.050 -12.998 12.603 1.00 90.81 171 PRO A O 1
ATOM 1348 N N . GLN A 1 172 ? -5.189 -14.417 14.125 1.00 84.75 172 GLN A N 1
ATOM 1349 C CA . GLN A 1 172 ? -3.977 -14.704 13.354 1.00 84.75 172 GLN A CA 1
ATOM 1350 C C . GLN A 1 172 ? -4.288 -15.285 11.976 1.00 84.75 172 GLN A C 1
ATOM 1352 O O . GLN A 1 172 ? -3.519 -15.074 11.046 1.00 84.75 172 GLN A O 1
ATOM 1357 N N . GLU A 1 173 ? -5.422 -15.960 11.810 1.00 86.12 173 GLU A N 1
ATOM 1358 C CA . GLU A 1 173 ? -5.866 -16.530 10.539 1.00 86.12 173 GLU A CA 1
ATOM 1359 C C . GLU A 1 173 ? -6.086 -15.444 9.476 1.00 86.12 173 GLU A C 1
ATOM 1361 O O . GLU A 1 173 ? -5.789 -15.651 8.298 1.00 86.12 173 GLU A O 1
ATOM 1366 N N . ILE A 1 174 ? -6.561 -14.267 9.893 1.00 86.62 174 ILE A N 1
ATOM 1367 C CA . ILE A 1 174 ? -6.774 -13.110 9.015 1.00 86.62 174 ILE A CA 1
ATOM 1368 C C . ILE A 1 174 ? -5.428 -12.460 8.685 1.00 86.62 174 ILE A C 1
ATOM 1370 O O . ILE A 1 174 ? -5.153 -12.142 7.526 1.00 86.62 174 ILE A O 1
ATOM 1374 N N . LEU A 1 175 ? -4.564 -12.305 9.692 1.00 86.00 175 LEU A N 1
ATOM 1375 C CA . LEU A 1 175 ? -3.254 -11.673 9.533 1.00 86.00 175 LEU A CA 1
ATOM 1376 C C . LEU A 1 175 ? -2.273 -12.536 8.729 1.00 86.00 175 LEU A C 1
ATOM 1378 O O . LEU A 1 175 ? -1.496 -12.004 7.942 1.00 86.00 175 LEU A O 1
ATOM 1382 N N . TYR A 1 176 ? -2.330 -13.861 8.857 1.00 78.88 176 TYR A N 1
ATOM 1383 C CA . TYR A 1 176 ? -1.467 -14.776 8.111 1.00 78.88 176 TYR A CA 1
ATOM 1384 C C . TYR A 1 176 ? -1.688 -14.663 6.601 1.00 78.88 176 TYR A C 1
ATOM 1386 O O . TYR A 1 176 ? -0.733 -14.689 5.831 1.00 78.88 176 TYR A O 1
ATOM 1394 N N . GLY A 1 177 ? -2.930 -14.438 6.160 1.00 75.38 177 GLY A N 1
ATOM 1395 C CA . GLY A 1 177 ? -3.203 -14.165 4.750 1.00 75.38 177 GLY A CA 1
ATOM 1396 C C . GLY A 1 177 ? -2.455 -12.928 4.237 1.00 75.38 177 GLY A C 1
ATOM 1397 O O . GLY A 1 177 ? -2.037 -12.890 3.082 1.00 75.38 177 GLY A O 1
ATOM 1398 N N . LEU A 1 178 ? -2.236 -11.931 5.096 1.00 77.12 178 LEU A N 1
ATOM 1399 C CA . LEU A 1 178 ? -1.606 -10.658 4.749 1.00 77.12 178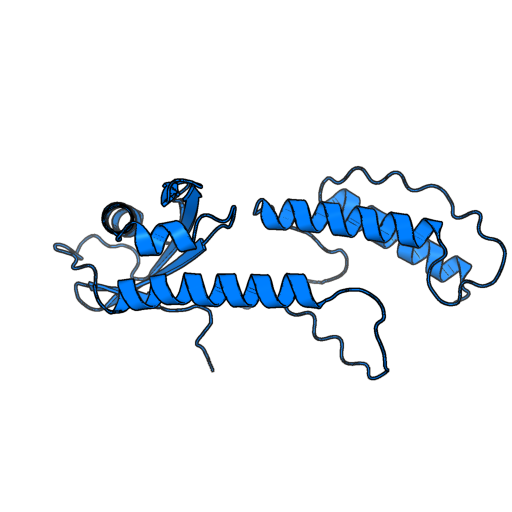 LEU A CA 1
ATOM 1400 C C . LEU A 1 178 ? -0.072 -10.704 4.754 1.00 77.12 178 LEU A C 1
ATOM 1402 O O . LEU A 1 178 ? 0.539 -9.704 4.378 1.00 77.12 178 LEU A O 1
ATOM 1406 N N . SER A 1 179 ? 0.563 -11.820 5.131 1.00 69.81 179 SER A N 1
ATOM 1407 C CA . SER A 1 179 ? 2.009 -11.945 5.405 1.00 69.81 179 SER A CA 1
ATOM 1408 C C . SER A 1 179 ? 2.949 -11.765 4.195 1.00 69.81 179 SER A C 1
ATOM 1410 O O . SER A 1 179 ? 4.113 -12.168 4.222 1.00 69.81 179 SER A O 1
ATOM 1412 N N . THR A 1 180 ? 2.453 -11.204 3.098 1.00 63.97 180 THR A N 1
ATOM 1413 C CA . THR A 1 180 ? 3.258 -10.737 1.970 1.00 63.97 180 THR A CA 1
ATOM 1414 C C . THR A 1 180 ? 4.014 -9.473 2.385 1.00 63.97 180 THR A C 1
ATOM 1416 O O . THR A 1 180 ? 3.462 -8.681 3.144 1.00 63.97 180 THR A O 1
ATOM 1419 N N . GLU A 1 181 ? 5.223 -9.230 1.869 1.00 61.78 181 GLU A N 1
ATOM 1420 C CA . GLU A 1 181 ? 6.005 -7.989 2.066 1.00 61.78 181 GLU A CA 1
ATOM 1421 C C . GLU A 1 181 ? 5.322 -6.757 1.420 1.00 61.78 181 GLU A C 1
ATOM 1423 O O . GLU A 1 181 ? 5.867 -6.088 0.547 1.00 61.78 181 GLU A O 1
ATOM 1428 N N . CYS A 1 182 ? 4.074 -6.490 1.792 1.00 65.62 182 CYS A N 1
ATOM 1429 C CA . CYS A 1 182 ? 3.217 -5.440 1.278 1.00 65.62 182 CYS A CA 1
ATOM 1430 C C . CYS A 1 182 ? 2.882 -4.465 2.401 1.00 65.62 182 CYS A C 1
ATOM 1432 O O . CYS A 1 182 ? 2.721 -4.839 3.564 1.00 65.62 182 CYS A O 1
ATOM 1434 N N . ILE A 1 183 ? 2.750 -3.199 2.019 1.00 76.50 183 ILE A N 1
ATOM 1435 C CA . ILE A 1 183 ? 2.234 -2.158 2.896 1.00 76.50 183 ILE A CA 1
ATOM 1436 C C . ILE A 1 183 ? 0.728 -2.095 2.682 1.00 76.50 183 ILE A C 1
ATOM 1438 O O . ILE A 1 183 ? 0.262 -1.817 1.576 1.00 76.50 183 ILE A O 1
ATOM 1442 N N . TYR A 1 184 ? -0.020 -2.333 3.748 1.00 80.75 184 TYR A N 1
ATOM 1443 C CA . TYR A 1 184 ? -1.464 -2.177 3.776 1.00 80.75 184 TYR A CA 1
ATOM 1444 C C . TYR A 1 184 ? -1.810 -0.801 4.312 1.00 80.75 184 TYR A C 1
ATOM 1446 O O . TYR A 1 184 ? -1.195 -0.327 5.265 1.00 80.75 184 TYR A O 1
ATOM 1454 N N . ARG A 1 185 ? -2.805 -0.171 3.698 1.00 84.00 185 ARG A N 1
ATOM 1455 C CA . ARG A 1 185 ? -3.335 1.126 4.110 1.00 84.00 185 ARG A CA 1
ATOM 1456 C C . ARG A 1 185 ? -4.737 0.938 4.655 1.00 84.00 185 ARG A C 1
ATOM 1458 O O . ARG A 1 185 ? -5.482 0.176 4.058 1.00 84.00 185 ARG A O 1
ATOM 1465 N N . LEU A 1 186 ? -5.124 1.619 5.724 1.00 85.12 186 LEU A N 1
ATOM 1466 C CA . LEU A 1 186 ? -6.516 1.680 6.180 1.00 85.12 186 LEU A CA 1
ATOM 1467 C C . LEU A 1 186 ? -6.932 3.133 6.333 1.00 85.12 186 LEU A C 1
ATOM 1469 O O . LEU A 1 186 ? -6.203 3.927 6.925 1.00 85.12 186 LEU A O 1
ATOM 1473 N N . ASN A 1 187 ? -8.113 3.444 5.809 1.00 85.12 187 ASN A N 1
ATOM 1474 C CA . ASN A 1 187 ? -8.753 4.741 5.949 1.00 85.12 187 ASN A CA 1
ATOM 1475 C C . ASN A 1 187 ? -9.804 4.622 7.053 1.00 85.12 187 ASN A C 1
ATOM 1477 O O . ASN A 1 187 ? -10.826 3.951 6.890 1.00 85.12 187 ASN A O 1
ATOM 1481 N N . LEU A 1 188 ? -9.511 5.237 8.186 1.00 87.00 188 LEU A N 1
ATOM 1482 C CA . LEU A 1 188 ? -10.288 5.188 9.410 1.00 87.00 188 LEU A CA 1
ATOM 1483 C C . LEU A 1 188 ? -11.119 6.458 9.529 1.00 87.00 188 LEU A C 1
ATOM 1485 O O . LEU A 1 188 ? -10.608 7.553 9.308 1.00 87.00 188 LEU A O 1
ATOM 1489 N N . TYR A 1 189 ? -12.382 6.311 9.900 1.00 85.69 189 TYR A N 1
ATOM 1490 C CA . TYR A 1 189 ? -13.295 7.421 10.140 1.00 85.69 189 TYR A CA 1
ATOM 1491 C C . TYR A 1 189 ? -13.939 7.252 11.503 1.00 85.69 189 TYR A C 1
ATOM 1493 O O . TYR A 1 189 ? -14.215 6.131 11.925 1.00 85.69 189 TYR A O 1
ATOM 1501 N N . ILE A 1 190 ? -14.194 8.367 12.171 1.00 85.75 190 ILE A N 1
ATOM 1502 C CA . ILE A 1 190 ? -14.938 8.388 13.423 1.00 85.75 190 ILE A CA 1
ATOM 1503 C C . ILE A 1 190 ? -16.396 8.687 13.097 1.00 85.75 190 ILE A C 1
ATOM 1505 O O . ILE A 1 190 ? -16.724 9.761 12.590 1.00 85.75 190 ILE A O 1
ATOM 1509 N N . GLU A 1 191 ? -17.269 7.730 13.391 1.00 85.94 191 GLU A N 1
ATOM 1510 C CA . GLU A 1 191 ? -18.717 7.889 13.299 1.00 85.94 191 GLU A CA 1
ATOM 1511 C C . GLU A 1 191 ? -19.322 7.721 14.693 1.00 85.94 191 GLU A C 1
ATOM 1513 O O . GLU A 1 191 ? -19.330 6.637 15.274 1.00 85.94 191 GLU A O 1
ATOM 1518 N N . GLY A 1 192 ? -19.797 8.827 15.271 1.00 84.56 192 GLY A N 1
ATOM 1519 C CA . GLY A 1 192 ? -20.256 8.842 16.658 1.00 84.56 192 GLY A CA 1
ATOM 1520 C C . GLY A 1 192 ? -19.121 8.496 17.625 1.00 84.56 192 GLY A C 1
ATOM 1521 O O . GLY A 1 192 ? -18.175 9.267 17.761 1.00 84.56 192 GLY A O 1
ATOM 1522 N N . ASN A 1 193 ? -19.232 7.343 18.287 1.00 86.75 193 ASN A N 1
ATOM 1523 C CA . ASN A 1 193 ? -18.241 6.830 19.239 1.00 86.75 193 ASN A CA 1
ATOM 1524 C C . ASN A 1 193 ? -17.508 5.585 18.714 1.00 86.75 193 ASN A C 1
ATOM 1526 O O . ASN A 1 193 ? -16.967 4.817 19.505 1.00 86.75 193 ASN A O 1
ATOM 1530 N N . GLU A 1 194 ? -17.492 5.359 17.402 1.00 87.88 194 GLU A N 1
ATOM 1531 C CA . GLU A 1 194 ? -16.845 4.196 16.793 1.00 87.88 194 GLU A CA 1
ATOM 1532 C C . GLU A 1 194 ? -15.832 4.616 15.727 1.00 87.88 194 GLU A C 1
ATOM 1534 O O . GLU A 1 194 ? -16.044 5.584 14.993 1.00 87.88 194 GLU A O 1
ATOM 1539 N N . ILE A 1 195 ? -14.731 3.866 15.628 1.00 87.38 195 ILE A N 1
ATOM 1540 C CA . ILE A 1 195 ? -13.831 3.912 14.475 1.00 87.38 195 ILE A CA 1
ATOM 1541 C C . ILE A 1 195 ? -14.322 2.880 13.472 1.00 87.38 195 ILE A C 1
ATOM 1543 O O . ILE A 1 195 ? -14.331 1.676 13.745 1.00 87.38 195 ILE A O 1
ATOM 1547 N N . ILE A 1 196 ? -14.666 3.358 12.285 1.00 86.00 196 ILE A N 1
ATOM 1548 C CA . ILE A 1 196 ? -15.019 2.530 11.142 1.00 86.00 196 ILE A CA 1
ATOM 1549 C C . ILE A 1 196 ? -13.907 2.577 10.096 1.00 86.00 196 ILE A C 1
ATOM 1551 O O . ILE A 1 196 ? -13.173 3.560 9.979 1.00 86.00 196 ILE A O 1
ATOM 1555 N N . VAL A 1 197 ? -13.808 1.526 9.285 1.00 86.56 197 VAL A N 1
ATOM 1556 C CA . VAL A 1 197 ? -12.937 1.521 8.108 1.00 86.56 197 VAL A CA 1
ATOM 1557 C C . VAL A 1 197 ? -13.763 1.762 6.848 1.00 86.56 197 VAL A C 1
ATOM 1559 O O . VAL A 1 197 ? -14.795 1.120 6.634 1.00 86.56 197 VAL A O 1
ATOM 1562 N N . ARG A 1 198 ? -13.298 2.664 5.981 1.00 80.19 198 ARG A N 1
ATOM 1563 C CA . ARG A 1 198 ? -13.841 2.807 4.625 1.00 80.19 198 ARG A CA 1
ATOM 1564 C C . ARG A 1 198 ? -12.815 2.329 3.614 1.00 80.19 198 ARG A C 1
ATOM 1566 O O . ARG A 1 198 ? -11.621 2.595 3.735 1.00 80.19 198 ARG A O 1
ATOM 1573 N N . ASP A 1 199 ? -13.292 1.591 2.625 1.00 63.97 199 ASP A N 1
ATOM 1574 C CA . ASP A 1 199 ? -12.433 1.088 1.566 1.00 63.97 199 ASP A CA 1
ATOM 1575 C C . ASP A 1 199 ? -12.050 2.237 0.617 1.00 63.97 199 ASP A C 1
ATOM 1577 O O . ASP A 1 199 ? -12.856 3.123 0.339 1.00 63.97 199 ASP A O 1
ATOM 1581 N N . SER A 1 200 ? -10.818 2.209 0.110 1.00 49.97 200 SER A N 1
ATOM 1582 C CA . SER A 1 200 ? -10.406 3.076 -1.003 1.00 49.97 200 SER A CA 1
ATOM 1583 C C . SER A 1 200 ? -10.936 2.553 -2.346 1.00 49.97 200 SER A C 1
ATOM 1585 O O . SER A 1 200 ? -10.974 3.313 -3.306 1.00 49.97 200 SER A O 1
ATOM 1587 N N . TYR A 1 201 ? -11.312 1.267 -2.426 1.00 39.84 201 TYR A N 1
ATOM 1588 C CA . TYR A 1 201 ? -11.774 0.602 -3.653 1.00 39.84 201 TYR A CA 1
ATOM 1589 C C . TYR A 1 201 ? -13.280 0.734 -3.918 1.00 39.84 201 TYR A C 1
ATOM 1591 O O . TYR A 1 201 ? -13.734 0.377 -5.001 1.00 39.84 201 TYR A O 1
ATOM 1599 N N . THR A 1 202 ? -14.069 1.248 -2.971 1.00 29.69 202 THR A N 1
ATOM 1600 C CA . THR A 1 202 ? -15.498 1.520 -3.188 1.00 29.69 202 THR A CA 1
ATOM 1601 C C . THR A 1 202 ? -15.764 3.016 -3.171 1.00 29.69 202 THR A C 1
ATOM 1603 O O . THR A 1 202 ? -16.188 3.570 -2.161 1.00 29.69 202 THR A O 1
ATOM 1606 N N . ASN A 1 203 ? -15.542 3.653 -4.315 1.00 23.17 203 ASN A N 1
ATOM 1607 C CA . ASN A 1 203 ? -16.346 4.778 -4.769 1.00 23.17 203 ASN A CA 1
ATOM 1608 C C . ASN A 1 203 ? -16.602 4.564 -6.265 1.00 23.17 203 ASN A C 1
ATOM 1610 O O . ASN A 1 203 ? -15.643 4.494 -7.022 1.00 23.17 203 ASN A O 1
ATOM 1614 N N . LEU A 1 204 ? -17.886 4.370 -6.588 1.00 28.38 204 LEU A N 1
ATOM 1615 C CA . LEU A 1 204 ? -18.600 4.695 -7.834 1.00 28.38 204 LEU A CA 1
ATOM 1616 C C . LEU A 1 204 ? -17.785 4.859 -9.126 1.00 28.38 204 LEU A C 1
ATOM 1618 O O . LEU A 1 204 ? -17.020 5.842 -9.218 1.00 28.38 204 LEU A O 1
#

Secondary structure (DSSP, 8-state):
--HHHHHHHHHHHHHHHHHHTT----PPP----S--SS--HHHHHHHHHHHHHHHHHHHTT-----TT----S--------------------S--HHHHHHHHHHHHHHHHHHHHHHHS-EE-S--TT-S-SEEEEEEEE-TTS-EEEEEEEES-HHHHHHHHHHHHHS-HHHHHHT-SS-EEEEEEEEETTEEEEE-SS---

pLDDT: mean 71.75, std 18.54, range [23.17, 91.0]

Nearest PDB structures (foldseek):
  4zgo-assembly1_A  TM=3.828E-01  e=5.364E-01  Schizosaccharomyces pombe
  4zgp-assembly2_B  TM=3.690E-01  e=1.727E+00  Schizosaccharomyces pombe
  4zgo-assembly2_B  TM=4.154E-01  e=3.397E+00  Schizosaccharomyces pombe

Solvent-accessible surface area (backbone atoms only — not comparable to full-atom values): 12681 Å² total; per-residue (Å²): 135,55,48,66,57,52,52,51,53,54,48,52,51,53,50,48,27,24,59,68,51,76,44,94,71,90,80,73,85,82,82,77,84,77,84,51,94,70,72,51,77,67,57,45,54,53,48,55,53,51,52,52,53,50,50,53,37,48,56,71,70,45,87,79,50,67,79,85,69,80,87,71,77,94,72,97,68,93,64,85,85,72,84,85,74,91,72,92,79,90,80,92,85,86,86,68,64,65,65,53,52,51,51,52,49,51,52,53,43,50,45,53,50,52,54,49,45,66,76,54,63,45,76,52,93,74,71,89,81,62,85,45,63,46,30,33,37,34,30,30,27,39,81,88,26,42,78,39,78,72,40,80,78,46,58,35,69,67,59,48,55,56,47,53,55,52,61,72,66,53,57,55,77,60,33,43,66,49,28,48,86,46,79,46,75,46,41,35,34,55,56,94,55,28,46,43,72,53,65,84,86,71,70,135

Radius of gyration: 22.23 Å; Cα contacts (8 Å, |Δi|>4): 215; chains: 1; bounding box: 46×38×65 Å

Sequence (204 aa):
MNGREKCKILREIRQKIALDNNISLVTNECKHKGECKGTCPKCESEVIYLENELRRKRSMGQYITIAGLALSSTVGLSACFEIEGDMAGEPSYYSDDVSSRENARRGAIYRNLIDYIKSHPVSISDTTNLKEIYSCINFTVSPEGKVTGIKNFYGDDQVLTIFENYLKEIPQEILYGLSTECIYRLNLYIEGNEIIVRDSYTNL

Foldseek 3Di:
DFQQVVVVVLLVQLVVQCVQQVHDQDDDRDPDDDGDPDDDPVSVVSVVVSVVVVVVCVLLVHDGDRPPPPPPDDDPDPDDDDPPDDDDDDDDDDDDPPVVVVVVLLVVLVVVVQVVCQVPWQFAPDPPPFPDQKWKWKWAAALQLAIHPIDTPDGDVVVSVSVVVVSRVPDSVSSNSRNRSHIDMWMWGHDPRTIHTDDSPDDD

Mean predicted aligned error: 17.08 Å